Protein AF-A0A2H9QGL6-F1 (afdb_monomer)

Mean predicted aligned error: 12.38 Å

Radius of gyration: 26.6 Å; Cα contacts (8 Å, |Δi|>4): 402; chains: 1; bounding box: 65×34×78 Å

Solvent-accessible surface area (backbone atoms only — not comparable to full-atom values): 15021 Å² total; per-residue (Å²): 134,84,83,81,67,73,40,76,80,46,96,42,34,35,33,38,67,66,55,94,70,35,78,31,32,27,37,38,41,29,46,80,69,42,58,71,71,43,42,69,64,18,54,50,19,33,50,57,53,12,44,44,61,38,56,45,82,37,16,34,32,42,55,77,30,30,75,53,53,75,26,25,42,55,45,49,76,48,50,41,91,88,64,33,70,87,56,67,45,68,75,49,86,86,69,68,56,59,47,48,80,45,76,42,42,32,66,87,47,30,21,45,34,53,57,78,32,78,90,50,35,80,83,40,44,29,56,46,80,44,101,90,53,75,74,42,75,38,75,43,92,77,87,87,88,80,86,79,90,68,64,73,45,79,50,69,49,95,90,66,53,70,52,48,30,39,44,74,25,58,42,51,33,94,90,41,78,42,34,44,75,75,62,75,93,69,66,64,77,78,80,89,80,62,60,46,80,68,71,87,56,55,80,54,73,77,41,46,68,67,60,48,61,77,68,55,91,70,85,69,72,63,59,62,56,49,53,51,52,34,40,74,67,72,50,54,63,27,29,62,53,40,87,62,47,70,59,55,52,64,74,76,108

pLDDT: mean 89.5, std 9.22, range [35.28, 98.25]

Nearest PDB structures (foldseek):
  8dcb-assembly2_B  TM=8.749E-01  e=1.524E-09  Pyrococcus horikoshii OT3
  4dwr-assembly3_C  TM=8.667E-01  e=1.615E-09  Pyrococcus horikoshii
  4kl6-assembly2_C  TM=7.657E-01  e=7.418E-04  Nostoc punctiforme PCC 73102
  6frh-assembly1_A  TM=7.803E-01  e=2.230E-03  Synechocystis sp. PCC 6803 substr. Kazusa
  4o1r-assembly1_A  TM=7.607E-01  e=3.981E-03  Nostoc punctiforme PCC 73102

Sequence (253 aa):
MFKMKLKEIQKGIHEIPMQGKMLVPGRIYATKKLMQDIEKDAIQQIINVAELPGIQKYSIAQGDCHVGYGFSIGGVAAFDLEKGVVSPGGIGFDINCIKGNTKVLHEFGYHKKIKDFENDFNINRIKCFNPTEKIKDTKINAFMKFKTKNKVFRVKTESGLAIIATEEHPFFTEKGMIELKKINREKISVYPFEGMKYEEPSDKILISEENLRKNYPKKGHGFEQMTKKLKEIDLLPLKMNNSKLPYLIKLMA

Secondary structure (DSSP, 8-state):
------EEEETTEEEE---TT-SS-EEEE--TTHHHHS-HHHHHHHHHHTTSTTB-S-EEEEEEEE--SSSPEEEE--B-TTT----GGGT-S-SS-B-TTSEEEBTTSEEEEGGGGTTTGGG-EEEE--TTS--EEEE----------S-EEEEE-TTS-EEEEETT-EEEETTEEEEGGG-SS--B-------EEP-PPP--EEE-HHHHHHH----STHHHHHHHHHHHTT-SSEETT-TTHHHHHHHH-

Structure (mmCIF, N/CA/C/O backbone):
data_AF-A0A2H9QGL6-F1
#
_entry.id   AF-A0A2H9QGL6-F1
#
loop_
_atom_site.group_PDB
_atom_site.id
_atom_site.type_symbol
_atom_site.label_atom_id
_atom_site.label_alt_id
_atom_site.label_comp_id
_atom_site.label_asym_id
_atom_site.label_entity_id
_atom_site.label_seq_id
_atom_site.pdbx_PDB_ins_code
_atom_site.Cartn_x
_atom_site.Cartn_y
_atom_site.Cartn_z
_atom_site.occupancy
_atom_site.B_iso_or_equiv
_atom_site.auth_seq_id
_atom_site.auth_comp_id
_atom_site.auth_asym_id
_atom_site.auth_atom_id
_atom_site.pdbx_PDB_model_num
ATOM 1 N N . MET A 1 1 ? 8.751 -15.708 34.036 1.00 35.28 1 MET A N 1
ATOM 2 C CA . MET A 1 1 ? 7.313 -15.371 33.948 1.00 35.28 1 MET A CA 1
ATOM 3 C C . MET A 1 1 ? 7.077 -14.118 34.791 1.00 35.28 1 MET A C 1
ATOM 5 O O . MET A 1 1 ? 7.116 -14.201 36.012 1.00 35.28 1 MET A O 1
ATOM 9 N N . PHE A 1 2 ? 6.999 -12.940 34.163 1.00 41.34 2 PHE A N 1
ATOM 10 C CA . PHE A 1 2 ? 6.875 -11.658 34.870 1.00 41.34 2 PHE A CA 1
ATOM 11 C C . PHE A 1 2 ? 5.481 -11.538 35.509 1.00 41.34 2 PHE A C 1
ATOM 13 O O . PHE A 1 2 ? 4.468 -11.657 34.824 1.00 41.34 2 PHE A O 1
ATOM 20 N N . LYS A 1 3 ? 5.414 -11.310 36.827 1.00 48.31 3 LYS A N 1
ATOM 21 C CA . LYS A 1 3 ? 4.168 -10.938 37.516 1.00 48.31 3 LYS A CA 1
ATOM 22 C C . LYS A 1 3 ? 3.835 -9.489 37.147 1.00 48.31 3 LYS A C 1
ATOM 24 O O . LYS A 1 3 ? 4.393 -8.569 37.739 1.00 48.31 3 LYS A O 1
ATOM 29 N N . MET A 1 4 ? 2.946 -9.292 36.175 1.00 63.03 4 MET A N 1
ATOM 30 C CA . MET A 1 4 ? 2.411 -7.969 35.835 1.00 63.03 4 MET A CA 1
ATOM 31 C C . MET A 1 4 ? 1.746 -7.332 37.062 1.00 63.03 4 MET A C 1
ATOM 33 O O . MET A 1 4 ? 0.757 -7.848 37.580 1.00 63.03 4 MET A O 1
ATOM 37 N N . LYS A 1 5 ? 2.285 -6.200 37.526 1.00 69.31 5 LYS A N 1
ATOM 38 C CA . LYS A 1 5 ? 1.687 -5.377 38.586 1.00 69.31 5 LYS A CA 1
ATOM 39 C C . LYS A 1 5 ? 0.856 -4.256 37.960 1.00 69.31 5 LYS A C 1
ATOM 41 O O . LYS A 1 5 ? 1.330 -3.130 37.856 1.00 69.31 5 LYS A O 1
ATOM 46 N N . LEU A 1 6 ? -0.367 -4.567 37.540 1.00 83.69 6 LEU A N 1
ATOM 47 C CA . LEU A 1 6 ? -1.354 -3.558 37.141 1.00 83.69 6 LEU A CA 1
ATOM 48 C C . LEU A 1 6 ? -1.767 -2.724 38.363 1.00 83.69 6 LEU A C 1
ATOM 50 O O . LEU A 1 6 ? -2.072 -3.283 39.417 1.00 83.69 6 LEU A O 1
ATOM 54 N N . LYS A 1 7 ? -1.766 -1.395 38.231 1.00 89.25 7 LYS A N 1
ATOM 55 C CA . LYS A 1 7 ? -2.173 -0.461 39.291 1.00 89.25 7 LYS A CA 1
ATOM 56 C C . LYS A 1 7 ? -3.425 0.293 38.864 1.00 89.25 7 LYS A C 1
ATOM 58 O O . LYS A 1 7 ? -3.417 0.936 37.825 1.00 89.25 7 LYS A O 1
ATOM 63 N N . GLU A 1 8 ? -4.492 0.247 39.653 1.00 90.69 8 GLU A N 1
ATOM 64 C CA . GLU A 1 8 ? -5.633 1.151 39.458 1.00 90.69 8 GLU A CA 1
ATOM 65 C C . GLU A 1 8 ? -5.255 2.523 40.033 1.00 90.69 8 GLU A C 1
ATOM 67 O O . GLU A 1 8 ? -5.041 2.650 41.237 1.00 90.69 8 GLU A O 1
ATOM 72 N N . ILE A 1 9 ? -5.101 3.528 39.169 1.00 93.75 9 ILE A N 1
ATOM 73 C CA . ILE A 1 9 ? -4.694 4.890 39.568 1.00 93.75 9 ILE A CA 1
ATOM 74 C C . ILE A 1 9 ? -5.902 5.809 39.780 1.00 93.75 9 ILE A C 1
ATOM 76 O O . ILE A 1 9 ? -5.826 6.792 40.509 1.00 93.75 9 ILE A O 1
ATOM 80 N N . GLN A 1 10 ? -7.025 5.472 39.150 1.00 93.50 10 GLN A N 1
ATOM 81 C CA . GLN A 1 10 ? -8.328 6.097 39.328 1.00 93.50 10 GLN A CA 1
ATOM 82 C C . GLN A 1 10 ? -9.395 5.067 38.951 1.00 93.50 10 GLN A C 1
ATOM 84 O O . GLN A 1 10 ? -9.112 4.120 38.220 1.00 93.50 10 GLN A O 1
ATOM 89 N N . LYS A 1 11 ? -10.631 5.250 39.424 1.00 93.38 11 LYS A N 1
ATOM 90 C CA . LYS A 1 11 ? -11.756 4.377 39.073 1.00 93.38 11 LYS A CA 1
ATOM 91 C C . LYS A 1 11 ? -11.865 4.206 37.552 1.00 93.38 11 LYS A C 1
ATOM 93 O O . LYS A 1 11 ? -12.165 5.164 36.844 1.00 93.38 11 LYS A O 1
ATOM 98 N N . GLY A 1 12 ? -11.663 2.976 37.082 1.00 93.19 12 GLY A N 1
ATOM 99 C CA . GLY A 1 12 ? -11.732 2.617 35.661 1.00 93.19 12 GLY A CA 1
ATOM 100 C C . GLY A 1 12 ? -10.499 2.993 34.829 1.00 93.19 12 GLY A C 1
ATOM 101 O O . GLY A 1 12 ? -10.539 2.904 33.603 1.00 93.19 12 GLY A O 1
ATOM 102 N N . ILE A 1 13 ? -9.418 3.429 35.481 1.00 96.31 13 ILE A N 1
ATOM 103 C CA . ILE A 1 13 ? -8.146 3.774 34.852 1.00 96.31 13 ILE A CA 1
ATOM 104 C C . ILE A 1 13 ? -7.042 2.954 35.509 1.00 96.31 13 ILE A C 1
ATOM 106 O O . ILE A 1 13 ? -6.693 3.139 36.680 1.00 96.31 13 ILE A O 1
ATOM 110 N N . HIS A 1 14 ? -6.458 2.069 34.715 1.00 95.81 14 HIS A N 1
ATOM 111 C CA . HIS A 1 14 ? -5.401 1.173 35.138 1.00 95.81 14 HIS A CA 1
ATOM 112 C C . HIS A 1 14 ? -4.094 1.521 34.429 1.00 95.81 14 HIS A C 1
ATOM 114 O O . HIS A 1 14 ? -4.075 1.877 33.253 1.00 95.81 14 HIS A O 1
ATOM 120 N N . GLU A 1 15 ? -2.988 1.416 35.145 1.00 96.88 15 GLU A N 1
ATOM 121 C CA . GLU A 1 15 ? -1.650 1.666 34.638 1.00 96.88 15 GLU A CA 1
ATOM 122 C C . GLU A 1 15 ? -0.827 0.381 34.677 1.00 96.88 15 GLU A C 1
ATOM 124 O O . GLU A 1 15 ? -0.850 -0.369 35.659 1.00 96.88 15 GLU A O 1
ATOM 129 N N . ILE A 1 16 ? -0.093 0.146 33.593 1.00 96.00 16 ILE A N 1
ATOM 130 C CA . ILE A 1 16 ? 0.982 -0.834 33.514 1.00 96.00 16 ILE A CA 1
ATOM 131 C C . ILE A 1 16 ? 2.273 -0.049 33.755 1.00 96.00 16 ILE A C 1
ATOM 133 O O . ILE A 1 16 ? 2.691 0.709 32.871 1.00 96.00 16 ILE A O 1
ATOM 137 N N . PRO A 1 17 ? 2.899 -0.183 34.938 1.00 95.62 17 PRO A N 1
ATOM 138 C CA . PRO A 1 17 ? 4.160 0.480 35.220 1.00 95.62 17 PRO A CA 1
ATOM 139 C C . PRO A 1 17 ? 5.217 0.085 34.192 1.00 95.62 17 PRO A C 1
ATOM 141 O O . PRO A 1 17 ? 5.235 -1.056 33.725 1.00 95.62 17 PRO A O 1
ATOM 144 N N . MET A 1 18 ? 6.110 1.021 33.876 1.00 94.44 18 MET A N 1
ATOM 145 C CA . MET A 1 18 ? 7.227 0.751 32.977 1.00 94.44 18 MET A CA 1
ATOM 146 C C . MET A 1 18 ? 8.045 -0.440 33.477 1.00 94.44 18 MET A C 1
ATOM 148 O O . MET A 1 18 ? 8.418 -0.514 34.650 1.00 94.44 18 MET A O 1
ATOM 152 N N . GLN A 1 19 ? 8.323 -1.366 32.568 1.00 91.31 19 GLN A N 1
ATOM 153 C CA . GLN A 1 19 ? 9.124 -2.557 32.809 1.00 91.31 19 GLN A CA 1
ATOM 154 C C . GLN A 1 19 ? 9.854 -2.945 31.520 1.00 91.31 19 GLN A C 1
ATOM 156 O O . GLN A 1 19 ? 9.399 -2.630 30.423 1.00 91.31 19 GLN A O 1
ATOM 161 N N . GLY A 1 20 ? 10.982 -3.646 31.641 1.00 93.31 20 GLY A N 1
ATOM 162 C CA . GLY A 1 20 ? 11.739 -4.094 30.470 1.00 93.31 20 GLY A CA 1
ATOM 163 C C . GLY A 1 20 ? 12.218 -2.921 29.613 1.00 93.31 20 GLY A C 1
ATOM 164 O O . GLY A 1 20 ? 12.906 -2.040 30.122 1.00 93.31 20 GLY A O 1
ATOM 165 N N . LYS A 1 21 ? 11.870 -2.930 28.320 1.00 96.31 21 LYS A N 1
ATOM 166 C CA . LYS A 1 21 ? 12.295 -1.913 27.343 1.00 96.31 21 LYS A CA 1
ATOM 167 C C . LYS A 1 21 ? 11.233 -0.842 27.082 1.00 96.31 21 LYS A C 1
ATOM 169 O O . LYS A 1 21 ? 11.386 -0.054 26.152 1.00 96.31 21 LYS A O 1
ATOM 174 N N . MET A 1 22 ? 10.163 -0.807 27.878 1.00 97.94 22 MET A N 1
ATOM 175 C CA . MET A 1 22 ? 9.135 0.224 27.757 1.00 97.94 22 MET A CA 1
ATOM 176 C C . MET A 1 22 ? 9.766 1.615 27.887 1.00 97.94 22 MET A C 1
ATOM 178 O O . MET A 1 22 ? 10.507 1.881 28.832 1.00 97.94 22 MET A O 1
ATOM 182 N N . LEU A 1 23 ? 9.443 2.501 26.948 1.00 97.94 23 LEU A N 1
ATOM 183 C CA . LEU A 1 23 ? 9.852 3.906 26.926 1.00 97.94 23 LEU A CA 1
ATOM 184 C C . LEU A 1 23 ? 8.823 4.806 27.626 1.00 97.94 23 LEU A C 1
ATOM 186 O O . LEU A 1 23 ? 9.163 5.884 28.104 1.00 97.94 23 LEU A O 1
ATOM 190 N N . VAL A 1 24 ? 7.573 4.341 27.718 1.00 98.19 24 VAL A N 1
ATOM 191 C CA . VAL A 1 24 ? 6.451 4.986 28.418 1.00 98.19 24 VAL A CA 1
ATOM 192 C C . VAL A 1 24 ? 5.617 3.940 29.170 1.00 98.19 24 VAL A C 1
ATOM 194 O O . VAL A 1 24 ? 5.676 2.763 28.822 1.00 98.19 24 VAL A O 1
ATOM 197 N N . PRO A 1 25 ? 4.828 4.300 30.197 1.00 98.00 25 PRO A N 1
ATOM 198 C CA . PRO A 1 25 ? 3.897 3.364 30.832 1.00 98.00 25 PRO A CA 1
ATOM 199 C C . PRO A 1 25 ? 2.726 2.972 29.910 1.00 98.00 25 PRO A C 1
ATOM 201 O O . PRO A 1 25 ? 2.392 3.665 28.949 1.00 98.00 25 PRO A O 1
ATOM 204 N N . GLY A 1 26 ? 2.067 1.854 30.221 1.00 97.62 26 GLY A N 1
ATOM 205 C CA . GLY A 1 26 ? 0.811 1.458 29.575 1.00 97.62 26 GLY A CA 1
ATOM 206 C C . GLY A 1 26 ? -0.404 2.004 30.328 1.00 97.62 26 GLY A C 1
ATOM 207 O O . GLY A 1 26 ? -0.376 2.104 31.554 1.00 97.62 26 GLY A O 1
ATOM 208 N N . ARG A 1 27 ? -1.490 2.335 29.627 1.00 97.75 27 ARG A N 1
ATOM 209 C CA . ARG A 1 27 ? -2.717 2.900 30.207 1.00 97.75 27 ARG A CA 1
ATOM 210 C C . ARG A 1 27 ? -3.946 2.166 29.679 1.00 97.75 27 ARG A C 1
ATOM 212 O O . ARG A 1 27 ? -4.160 2.134 28.478 1.00 97.75 27 ARG A O 1
ATOM 219 N N . ILE A 1 28 ? -4.774 1.614 30.559 1.00 97.12 28 ILE A N 1
ATOM 220 C CA . ILE A 1 28 ? -5.997 0.893 30.188 1.00 97.12 28 ILE A CA 1
ATOM 221 C C . ILE A 1 28 ? -7.209 1.606 30.785 1.00 97.12 28 ILE A C 1
ATOM 223 O O . ILE A 1 28 ? -7.273 1.822 31.997 1.00 97.12 28 ILE A O 1
ATOM 227 N N . TYR A 1 29 ? -8.170 1.953 29.933 1.00 96.75 29 TYR A N 1
ATOM 228 C CA . TYR A 1 29 ? -9.454 2.532 30.322 1.00 96.75 29 TYR A CA 1
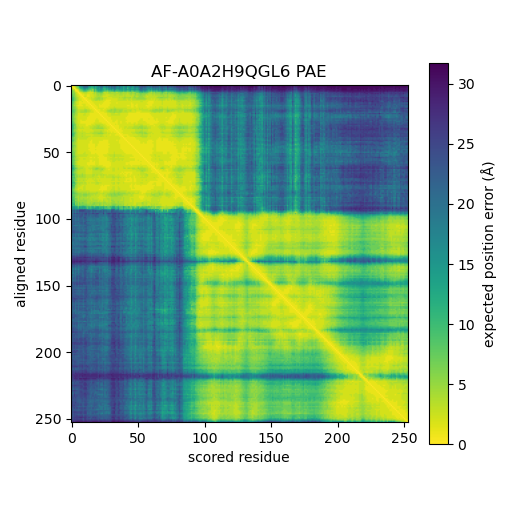ATOM 229 C C . TYR A 1 29 ? -10.524 1.449 30.294 1.00 96.75 29 TYR A C 1
ATOM 231 O O . TYR A 1 29 ? -11.081 1.142 29.247 1.00 96.75 29 TYR A O 1
ATOM 239 N N . ALA A 1 30 ? -10.811 0.851 31.443 1.00 94.81 30 ALA A N 1
ATOM 240 C CA . ALA A 1 30 ? -11.748 -0.258 31.534 1.00 94.81 30 ALA A CA 1
ATOM 241 C C . ALA A 1 30 ? -12.351 -0.326 32.934 1.00 94.81 30 ALA A C 1
ATOM 243 O O . ALA A 1 30 ? -11.681 -0.079 33.932 1.00 94.81 30 ALA A O 1
ATOM 244 N N . THR A 1 31 ? -13.631 -0.685 33.028 1.00 93.38 31 THR A N 1
ATOM 245 C CA . THR A 1 31 ? -14.235 -0.996 34.330 1.00 93.38 31 THR A CA 1
ATOM 246 C C . THR A 1 31 ? -13.635 -2.285 34.892 1.00 93.38 31 THR A C 1
ATOM 248 O O . THR A 1 31 ? -13.116 -3.110 34.144 1.00 93.38 31 THR A O 1
ATOM 251 N N . LYS A 1 32 ? -13.787 -2.529 36.201 1.00 89.12 32 LYS A N 1
ATOM 252 C CA . LYS A 1 32 ? -13.349 -3.793 36.822 1.00 89.12 32 LYS A CA 1
ATOM 253 C C . LYS A 1 32 ? -13.912 -5.038 36.130 1.00 89.12 32 LYS A C 1
ATOM 255 O O . LYS A 1 32 ? -13.234 -6.055 36.114 1.00 89.12 32 LYS A O 1
ATOM 260 N N . LYS A 1 33 ? -15.126 -4.948 35.572 1.00 90.62 33 LYS A N 1
ATOM 261 C CA . LYS A 1 33 ? -15.746 -6.027 34.795 1.00 90.62 33 LYS A CA 1
ATOM 262 C C . LYS A 1 33 ? -15.008 -6.232 33.470 1.00 90.62 33 LYS A C 1
ATOM 264 O O . LYS A 1 33 ? -14.520 -7.321 33.229 1.00 90.62 33 LYS A O 1
ATOM 269 N N . LEU A 1 34 ? -14.846 -5.171 32.678 1.00 92.00 34 LEU A N 1
ATOM 270 C CA . LEU A 1 34 ? -14.148 -5.240 31.386 1.00 92.00 34 LEU A CA 1
ATOM 271 C C . LEU A 1 34 ? -12.691 -5.691 31.537 1.00 92.00 34 LEU A C 1
ATOM 273 O O . LEU A 1 34 ? -12.209 -6.477 30.738 1.00 92.00 34 LEU A O 1
ATOM 277 N N . MET A 1 35 ? -12.006 -5.270 32.603 1.00 91.38 35 MET A N 1
ATOM 278 C CA . MET A 1 35 ? -10.641 -5.719 32.898 1.00 91.38 35 MET A CA 1
ATOM 279 C C . MET A 1 35 ? -10.502 -7.241 33.043 1.00 91.38 35 MET A C 1
ATOM 281 O O . MET A 1 35 ? -9.402 -7.750 32.850 1.00 91.38 35 MET A O 1
ATOM 285 N N . GLN A 1 36 ? -11.568 -7.959 33.413 1.00 89.50 36 GLN A N 1
ATOM 286 C CA . GLN A 1 36 ? -11.553 -9.425 33.509 1.00 89.50 36 GLN A CA 1
ATOM 287 C C . GLN A 1 36 ? -11.629 -10.094 32.133 1.00 89.50 36 GLN A C 1
ATOM 289 O O . GLN A 1 36 ? -11.146 -11.214 31.987 1.00 89.50 36 GLN A O 1
ATOM 294 N N . ASP A 1 37 ? -12.193 -9.394 31.148 1.00 90.81 37 ASP A N 1
ATOM 295 C CA . ASP A 1 37 ? -12.411 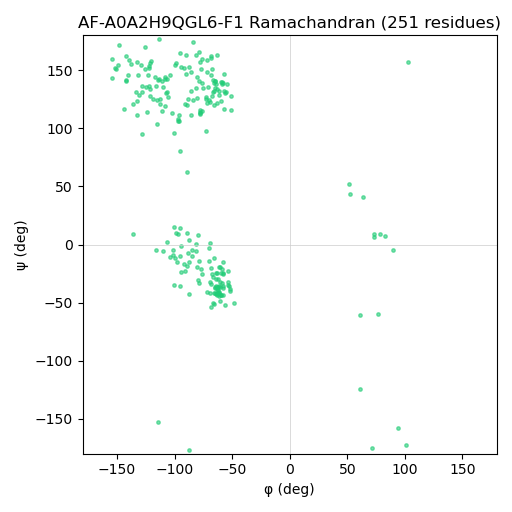-9.892 29.791 1.00 90.81 37 ASP A CA 1
ATOM 296 C C . ASP A 1 37 ? -11.232 -9.568 28.855 1.00 90.81 37 ASP A C 1
ATOM 298 O O . ASP A 1 37 ? -11.098 -10.181 27.797 1.00 90.81 37 ASP A O 1
ATOM 302 N N . ILE A 1 38 ? -10.351 -8.632 29.236 1.00 91.62 38 ILE A N 1
ATOM 303 C CA . ILE A 1 38 ? -9.175 -8.278 28.432 1.00 91.62 38 ILE A CA 1
ATOM 304 C C . ILE A 1 38 ? -8.169 -9.436 28.426 1.00 91.62 38 ILE A C 1
ATOM 306 O O . ILE A 1 38 ? -7.643 -9.864 29.458 1.00 91.62 38 ILE A O 1
ATOM 310 N N . GLU A 1 39 ? -7.843 -9.896 27.223 1.00 91.94 39 GLU A N 1
ATOM 311 C CA . GLU A 1 39 ? -6.891 -10.974 26.983 1.00 91.94 39 GLU A CA 1
ATOM 312 C C . GLU A 1 39 ? -5.468 -10.593 27.420 1.00 91.94 39 GLU A C 1
ATOM 314 O O . GLU A 1 39 ? -4.984 -9.484 27.178 1.00 91.94 39 GLU A O 1
ATOM 319 N N . LYS A 1 40 ? -4.735 -11.547 28.008 1.00 92.31 40 LYS A N 1
ATOM 320 C CA . LYS A 1 40 ? -3.337 -11.327 28.427 1.00 92.31 40 LYS A CA 1
ATOM 321 C C . LYS A 1 40 ? -2.440 -10.917 27.260 1.00 92.31 40 LYS A C 1
ATOM 323 O O . LYS A 1 40 ? -1.574 -10.062 27.434 1.00 92.31 40 LYS A O 1
ATOM 328 N N . ASP A 1 41 ? -2.676 -11.495 26.087 1.00 94.69 41 ASP A N 1
ATOM 329 C CA . ASP A 1 41 ? -1.914 -11.198 24.876 1.00 94.69 41 ASP A CA 1
ATOM 330 C C . ASP A 1 41 ? -2.188 -9.777 24.368 1.00 94.69 41 ASP A C 1
ATOM 332 O O . ASP A 1 41 ? -1.262 -9.104 23.919 1.00 94.69 41 ASP A O 1
ATOM 336 N N . ALA A 1 42 ? -3.411 -9.261 24.535 1.00 94.75 42 ALA A N 1
ATOM 337 C CA . ALA A 1 42 ? -3.722 -7.864 24.243 1.00 94.75 42 ALA A CA 1
ATOM 338 C C . ALA A 1 42 ? -2.953 -6.926 25.187 1.00 94.75 42 ALA A C 1
ATOM 340 O O . ALA A 1 42 ? -2.356 -5.946 24.745 1.00 94.75 42 ALA A O 1
ATOM 341 N N . ILE A 1 43 ? -2.860 -7.263 26.480 1.00 94.88 43 ILE A N 1
ATOM 342 C CA . ILE A 1 43 ? -2.051 -6.480 27.427 1.00 94.88 43 ILE A CA 1
ATOM 343 C C . ILE A 1 43 ? -0.557 -6.543 27.073 1.00 94.88 43 ILE A C 1
ATOM 345 O O . ILE A 1 43 ? 0.147 -5.534 27.166 1.00 94.88 43 ILE A O 1
ATOM 349 N N . GLN A 1 44 ? -0.067 -7.698 26.620 1.00 95.88 44 GLN A N 1
ATOM 350 C CA . GLN A 1 44 ? 1.304 -7.825 26.130 1.00 95.88 44 GLN A CA 1
ATOM 351 C C . GLN A 1 44 ? 1.544 -6.959 24.886 1.00 95.88 44 GLN A C 1
ATOM 353 O O . GLN A 1 44 ? 2.607 -6.355 24.767 1.00 95.88 44 GLN A O 1
ATOM 358 N N . GLN A 1 45 ? 0.562 -6.825 23.991 1.00 97.12 45 GLN A N 1
ATOM 359 C CA . GLN A 1 45 ? 0.650 -5.904 22.855 1.00 97.12 45 GLN A CA 1
ATOM 360 C C . GLN A 1 45 ? 0.762 -4.444 23.310 1.00 97.12 45 GLN A C 1
ATOM 362 O O . GLN A 1 45 ? 1.590 -3.715 22.772 1.00 97.12 45 GLN A O 1
ATOM 367 N N . ILE A 1 46 ? 0.040 -4.025 24.357 1.00 97.00 46 ILE A N 1
ATOM 368 C CA . ILE A 1 46 ? 0.206 -2.682 24.945 1.00 97.00 46 ILE A CA 1
ATOM 369 C C . ILE A 1 46 ? 1.632 -2.461 25.453 1.00 97.00 46 ILE A C 1
ATOM 371 O O . ILE A 1 46 ? 2.210 -1.403 25.191 1.00 97.00 46 ILE A O 1
ATOM 375 N N . ILE A 1 47 ? 2.203 -3.458 26.140 1.00 96.94 47 ILE A N 1
ATOM 376 C CA . ILE A 1 47 ? 3.596 -3.434 26.610 1.00 96.94 47 ILE A CA 1
ATOM 377 C C . ILE A 1 47 ? 4.554 -3.304 25.424 1.00 96.94 47 ILE A C 1
ATOM 379 O O . ILE A 1 47 ? 5.405 -2.425 25.440 1.00 96.94 47 ILE A O 1
ATOM 383 N N . ASN A 1 48 ? 4.382 -4.115 24.378 1.00 97.44 48 ASN A N 1
ATOM 384 C CA . ASN A 1 48 ? 5.246 -4.092 23.196 1.00 97.44 48 ASN A CA 1
ATOM 385 C C . ASN A 1 48 ? 5.190 -2.734 22.475 1.00 97.44 48 ASN A C 1
ATOM 387 O O . ASN A 1 48 ? 6.221 -2.197 22.079 1.00 97.44 48 ASN A O 1
ATOM 391 N N . VAL A 1 49 ? 3.995 -2.152 22.328 1.00 98.00 49 VAL A N 1
ATOM 392 C CA . VAL A 1 49 ? 3.813 -0.821 21.725 1.00 98.00 49 VAL A CA 1
ATOM 393 C C . VAL A 1 49 ? 4.512 0.256 22.551 1.00 98.00 49 VAL A C 1
ATOM 395 O O . VAL A 1 49 ? 5.105 1.171 21.986 1.00 98.00 49 VAL A O 1
ATOM 398 N N . ALA A 1 50 ? 4.511 0.125 23.878 1.00 98.19 50 ALA A N 1
ATOM 399 C CA . ALA A 1 50 ? 5.215 1.038 24.768 1.00 98.19 50 ALA A CA 1
ATOM 400 C C . ALA A 1 50 ? 6.748 1.001 24.628 1.00 98.19 50 ALA A C 1
ATOM 402 O O . ALA A 1 50 ? 7.412 1.892 25.153 1.00 98.19 50 ALA A O 1
ATOM 403 N N . GLU A 1 51 ? 7.322 0.020 23.924 1.00 98.19 51 GLU A N 1
ATOM 404 C CA . GLU A 1 51 ? 8.760 -0.056 23.618 1.00 98.19 51 GLU A CA 1
ATOM 405 C C . GLU A 1 51 ? 9.140 0.672 22.312 1.00 98.19 51 GLU A C 1
ATOM 407 O O . GLU A 1 51 ? 10.323 0.788 21.989 1.00 98.19 51 GLU A O 1
ATOM 412 N N . LEU A 1 52 ? 8.162 1.148 21.531 1.00 98.00 52 LEU A N 1
ATOM 413 C CA . LEU A 1 52 ? 8.414 1.687 20.194 1.00 98.00 52 LEU A CA 1
ATOM 414 C C . LEU A 1 52 ? 9.046 3.096 20.230 1.00 98.00 52 LEU A C 1
ATOM 416 O O . LEU A 1 52 ? 8.550 3.967 20.949 1.00 98.00 52 LEU A O 1
ATOM 420 N N . PRO A 1 53 ? 10.099 3.365 19.425 1.00 97.94 53 PRO A N 1
ATOM 421 C CA . PRO A 1 53 ? 10.805 4.646 19.431 1.00 97.94 53 PRO A CA 1
ATOM 422 C C . PRO A 1 53 ? 9.888 5.848 19.206 1.00 97.94 53 PRO A C 1
ATOM 424 O O . PRO A 1 53 ? 9.003 5.822 18.352 1.00 97.94 53 PRO A O 1
ATOM 427 N N . GLY A 1 54 ? 10.121 6.911 19.978 1.00 97.62 54 GLY A N 1
ATOM 428 C CA . GLY A 1 54 ? 9.391 8.173 19.870 1.00 97.62 54 GLY A CA 1
ATOM 429 C C . GLY A 1 54 ? 7.950 8.142 20.389 1.00 97.62 54 GLY A C 1
ATOM 430 O O . GLY A 1 54 ? 7.256 9.144 20.219 1.00 97.62 54 GLY A O 1
ATOM 431 N N . ILE A 1 55 ? 7.484 7.055 21.021 1.00 98.25 55 ILE A N 1
ATOM 432 C CA . ILE A 1 55 ? 6.146 7.009 21.630 1.00 98.25 55 ILE A CA 1
ATOM 433 C C . ILE A 1 55 ? 5.983 8.078 22.721 1.00 98.25 55 ILE A C 1
ATOM 435 O O . ILE A 1 55 ? 6.892 8.343 23.506 1.00 98.25 55 ILE A O 1
ATOM 439 N N . GLN A 1 56 ? 4.806 8.699 22.767 1.00 98.12 56 GLN A N 1
ATOM 440 C CA . GLN A 1 56 ? 4.495 9.825 23.637 1.00 98.12 56 GLN A CA 1
ATOM 441 C C . GLN A 1 56 ? 3.562 9.419 24.775 1.00 98.12 56 GLN A C 1
ATOM 443 O O . GLN A 1 56 ? 2.483 8.882 24.540 1.00 98.12 56 GLN A O 1
ATOM 448 N N . LYS A 1 57 ? 3.938 9.794 26.004 1.00 97.94 57 LYS A N 1
ATOM 449 C CA . LYS A 1 57 ? 3.165 9.684 27.257 1.00 97.94 57 LYS A CA 1
ATOM 450 C C . LYS A 1 57 ? 2.771 8.264 27.686 1.00 97.94 57 LYS A C 1
ATOM 452 O O . LYS A 1 57 ? 3.161 7.870 28.780 1.00 97.94 57 LYS A O 1
ATOM 457 N N . TYR A 1 58 ? 1.996 7.536 26.879 1.00 98.12 58 TYR A N 1
ATOM 458 C CA . TYR A 1 58 ? 1.444 6.216 27.195 1.00 98.12 58 TYR A CA 1
ATOM 459 C C . TYR A 1 58 ? 1.208 5.374 25.931 1.00 98.12 58 TYR A C 1
ATOM 461 O O . TYR A 1 58 ? 0.854 5.917 24.886 1.00 98.12 58 TYR A O 1
ATOM 469 N N . SER A 1 59 ? 1.280 4.047 26.062 1.00 98.06 59 SER A N 1
ATOM 470 C CA . SER A 1 59 ? 0.571 3.125 25.159 1.00 98.06 59 SER A CA 1
ATOM 471 C C . SER A 1 59 ? -0.806 2.830 25.750 1.00 98.06 59 SER A C 1
ATOM 473 O O . SER A 1 59 ? -0.896 2.389 26.897 1.00 98.06 59 SER A O 1
ATOM 475 N N . ILE A 1 60 ? -1.881 3.135 25.025 1.00 98.12 60 ILE A N 1
ATOM 476 C CA . ILE A 1 60 ? -3.244 3.162 25.567 1.00 98.12 60 ILE A CA 1
ATOM 477 C C . ILE A 1 60 ? -4.061 1.976 25.049 1.00 98.12 60 ILE A C 1
ATOM 479 O O . ILE A 1 60 ? -3.974 1.637 23.876 1.00 98.12 60 ILE A O 1
ATOM 483 N N . ALA A 1 61 ? -4.914 1.412 25.902 1.00 96.38 61 ALA A N 1
ATOM 484 C CA . ALA A 1 61 ? -5.978 0.477 25.556 1.00 96.38 61 ALA A CA 1
ATOM 485 C C . ALA A 1 61 ? -7.343 1.011 26.010 1.00 96.38 61 ALA A C 1
ATOM 487 O O . ALA A 1 61 ? -7.483 1.494 27.139 1.00 96.38 61 ALA A O 1
ATOM 488 N N . GLN A 1 62 ? -8.347 0.894 25.147 1.00 94.62 62 GLN A N 1
ATOM 489 C CA . GLN A 1 62 ? -9.750 1.143 25.480 1.00 94.62 62 GLN A CA 1
ATOM 490 C C . GLN A 1 62 ? -10.412 -0.093 26.118 1.00 94.62 62 GLN A C 1
ATOM 492 O O . GLN A 1 62 ? -9.804 -1.159 26.235 1.00 94.62 62 GLN A O 1
ATOM 497 N N . GLY A 1 63 ? -11.657 0.059 26.576 1.00 91.00 63 GLY A N 1
ATOM 498 C CA . GLY A 1 63 ? -12.374 -0.979 27.327 1.00 91.00 63 GLY A CA 1
ATOM 499 C C . GLY A 1 63 ? -12.785 -2.200 26.501 1.00 91.00 63 GLY A C 1
ATOM 500 O O . GLY A 1 63 ? -13.139 -3.223 27.074 1.00 91.00 63 GLY A O 1
ATOM 501 N N . ASP A 1 64 ? -12.729 -2.090 25.178 1.00 90.12 64 ASP A N 1
ATOM 502 C CA . ASP A 1 64 ? -12.984 -3.130 24.179 1.00 90.12 64 ASP A CA 1
ATOM 503 C C . ASP A 1 64 ? -11.687 -3.744 23.618 1.00 90.12 64 ASP A C 1
ATOM 505 O O . ASP A 1 64 ? -11.702 -4.417 22.584 1.00 90.12 64 ASP A O 1
ATOM 509 N N . CYS A 1 65 ? -10.555 -3.508 24.290 1.00 92.69 65 CYS A N 1
ATOM 510 C CA . CYS A 1 65 ? -9.252 -3.987 23.857 1.00 92.69 65 CYS A CA 1
ATOM 511 C C . CYS A 1 65 ? -9.180 -5.517 23.795 1.00 92.69 65 CYS A C 1
ATOM 513 O O . CYS A 1 65 ? -9.474 -6.208 24.771 1.00 92.69 65 CYS A O 1
ATOM 515 N N . HIS A 1 66 ? -8.731 -6.030 22.652 1.00 94.12 66 HIS A N 1
ATOM 516 C CA . HIS A 1 66 ? -8.527 -7.454 22.393 1.00 94.12 66 HIS A CA 1
ATOM 517 C C . HIS A 1 66 ? -7.357 -7.662 21.426 1.00 94.12 66 HIS A C 1
ATOM 519 O O . HIS A 1 66 ? -6.788 -6.701 20.891 1.00 94.12 66 HIS A O 1
ATOM 525 N N . VAL A 1 67 ? -6.957 -8.920 21.233 1.00 94.44 67 VAL A N 1
ATOM 526 C CA . VAL A 1 67 ? -5.755 -9.257 20.459 1.00 94.44 67 VAL A CA 1
ATOM 527 C C . VAL A 1 67 ? -5.865 -8.750 19.019 1.00 94.44 67 VAL A C 1
ATOM 529 O O . VAL A 1 67 ? -6.784 -9.098 18.281 1.00 94.44 67 VAL A O 1
ATOM 532 N N . GLY A 1 68 ? -4.889 -7.935 18.614 1.00 90.81 68 GLY A N 1
ATOM 533 C CA . GLY A 1 68 ? -4.719 -7.458 17.242 1.00 90.81 68 GLY A CA 1
ATOM 534 C C . GLY A 1 68 ? -3.433 -7.980 16.599 1.00 90.81 68 GLY A C 1
ATOM 535 O O . GLY A 1 68 ? -2.917 -9.038 16.966 1.00 90.81 68 GLY A O 1
ATOM 536 N N . TYR A 1 69 ? -2.890 -7.235 15.634 1.00 87.62 69 TYR A N 1
ATOM 537 C CA . TYR A 1 69 ? -1.646 -7.584 14.941 1.00 87.62 69 TYR A CA 1
ATOM 538 C C . TYR A 1 69 ? -0.555 -6.557 15.218 1.00 87.62 69 TYR A C 1
ATOM 540 O O . TYR A 1 69 ? -0.540 -5.453 14.672 1.00 87.62 69 TYR A O 1
ATOM 548 N N . GLY A 1 70 ? 0.376 -6.932 16.092 1.00 91.94 70 GLY A N 1
ATOM 549 C CA . GLY A 1 70 ? 1.390 -6.031 16.635 1.00 91.94 70 GLY A CA 1
ATOM 550 C C . GLY A 1 70 ? 0.812 -5.115 17.713 1.00 91.94 70 GLY A C 1
ATOM 551 O O . GLY A 1 70 ? 1.241 -5.189 18.860 1.00 91.94 70 GLY A O 1
ATOM 552 N N . PHE A 1 71 ? -0.184 -4.304 17.355 1.00 95.94 71 PHE A N 1
ATOM 553 C CA . PHE A 1 71 ? -0.986 -3.513 18.288 1.00 95.94 71 PHE A CA 1
ATOM 554 C C . PHE A 1 71 ? -2.260 -4.274 18.645 1.00 95.94 71 PHE A C 1
ATOM 556 O O . PHE A 1 71 ? -2.759 -5.063 17.840 1.00 95.94 71 PHE A O 1
ATOM 563 N N . SER A 1 72 ? -2.805 -4.011 19.829 1.00 94.69 72 SER A N 1
ATOM 564 C CA . SER A 1 72 ? -4.141 -4.478 20.179 1.00 94.69 72 SER A CA 1
ATOM 565 C C . SER A 1 72 ? -5.202 -3.694 19.413 1.00 94.69 72 SER A C 1
ATOM 567 O O . SER A 1 72 ? -5.044 -2.500 19.137 1.00 94.69 72 SER A O 1
ATOM 569 N N . ILE A 1 73 ? -6.321 -4.346 19.108 1.00 90.81 73 ILE A N 1
ATOM 570 C CA . ILE A 1 73 ? -7.514 -3.624 18.661 1.00 90.81 73 ILE A CA 1
ATOM 571 C C . ILE A 1 73 ? -8.020 -2.793 19.849 1.00 90.81 73 ILE A C 1
ATOM 573 O O . ILE A 1 73 ? -7.878 -3.212 20.994 1.00 90.81 73 ILE A O 1
ATOM 577 N N . GLY A 1 74 ? -8.508 -1.573 19.600 1.00 91.00 74 GLY A N 1
ATOM 578 C CA . GLY A 1 74 ? -8.802 -0.598 20.663 1.00 91.00 74 GLY A CA 1
ATOM 579 C C . GLY A 1 74 ? -7.548 0.032 21.295 1.00 91.00 74 GLY A C 1
ATOM 580 O O . GLY A 1 74 ? -7.646 0.726 22.311 1.00 91.00 74 GLY A O 1
ATOM 581 N N . GLY A 1 75 ? -6.362 -0.212 20.721 1.00 94.62 75 GLY A N 1
ATOM 582 C CA . GLY A 1 75 ? -5.105 0.415 21.116 1.00 94.62 75 GLY A CA 1
ATOM 583 C C . GLY A 1 75 ? -4.937 1.826 20.539 1.00 94.62 75 GLY A C 1
ATOM 584 O O . GLY A 1 75 ? -5.337 2.096 19.409 1.00 94.62 75 GLY A O 1
ATOM 585 N N . VAL A 1 76 ? -4.319 2.732 21.298 1.00 96.75 76 VAL A N 1
ATOM 586 C CA . VAL A 1 76 ? -3.971 4.090 20.851 1.00 96.75 76 VAL A CA 1
ATOM 587 C C . VAL A 1 76 ? -2.532 4.402 21.253 1.00 96.75 76 VAL A C 1
ATOM 589 O O . VAL A 1 76 ? -2.148 4.233 22.409 1.00 96.75 76 VAL A O 1
ATOM 592 N N . ALA A 1 77 ? -1.737 4.903 20.312 1.00 97.38 77 ALA A N 1
ATOM 593 C CA . ALA A 1 77 ? -0.401 5.420 20.578 1.00 97.38 77 ALA A CA 1
ATOM 594 C C . ALA A 1 77 ? -0.139 6.652 19.712 1.00 97.38 77 ALA A C 1
ATOM 596 O O . ALA A 1 77 ? -0.522 6.694 18.544 1.00 97.38 77 ALA A O 1
ATOM 597 N N . ALA A 1 78 ? 0.527 7.646 20.291 1.00 97.38 78 ALA A N 1
ATOM 598 C CA . ALA A 1 78 ? 1.021 8.810 19.571 1.00 97.38 78 ALA A CA 1
ATOM 599 C C . ALA A 1 78 ? 2.547 8.753 19.526 1.00 97.38 78 ALA A C 1
ATOM 601 O O . ALA A 1 78 ? 3.179 8.388 20.517 1.00 97.38 78 ALA A O 1
ATOM 602 N N . PHE A 1 79 ? 3.128 9.133 18.393 1.00 97.81 79 PHE A N 1
ATOM 603 C CA . PHE A 1 79 ? 4.569 9.124 18.168 1.00 97.81 79 PHE A CA 1
ATOM 604 C C . PHE A 1 79 ? 5.050 10.518 17.771 1.00 97.81 79 PHE A C 1
ATOM 606 O O . PHE A 1 79 ? 4.328 11.262 17.109 1.00 97.81 79 PHE A O 1
ATOM 613 N N . ASP A 1 80 ? 6.262 10.865 18.197 1.00 97.00 80 ASP A N 1
ATOM 614 C CA . ASP A 1 80 ? 6.965 12.069 17.760 1.00 97.00 80 ASP A CA 1
ATOM 615 C C . ASP A 1 80 ? 7.144 12.069 16.232 1.00 97.00 80 ASP A C 1
ATOM 617 O O . ASP A 1 80 ? 7.440 11.030 15.644 1.00 97.00 80 ASP A O 1
ATOM 621 N N . LEU A 1 81 ? 6.966 13.221 15.580 1.00 91.38 81 LEU A N 1
ATOM 622 C CA . LEU A 1 81 ? 6.978 13.300 14.116 1.00 91.38 81 LEU A CA 1
ATOM 623 C C . LEU A 1 81 ? 8.372 13.058 13.513 1.00 91.38 81 LEU A C 1
ATOM 625 O O . LEU A 1 81 ? 8.471 12.524 12.412 1.00 91.38 81 LEU A O 1
ATOM 629 N N . GLU A 1 82 ? 9.437 13.447 14.216 1.00 92.62 82 GLU A N 1
ATOM 630 C CA . GLU A 1 82 ? 10.811 13.373 13.709 1.00 92.62 82 GLU A CA 1
ATOM 631 C C . GLU A 1 82 ? 11.523 12.093 14.154 1.00 92.62 82 GLU A C 1
ATOM 633 O O . GLU A 1 82 ? 12.326 11.529 13.412 1.00 92.62 82 GLU A O 1
ATOM 638 N N . LYS A 1 83 ? 11.242 11.633 15.378 1.00 92.75 83 LYS A N 1
ATOM 639 C CA . LYS A 1 83 ? 11.946 10.515 16.030 1.00 92.75 83 LYS A CA 1
ATOM 640 C C . LYS A 1 83 ? 11.093 9.254 16.165 1.00 92.75 83 LYS A C 1
ATOM 642 O O . LYS A 1 83 ? 11.580 8.243 16.674 1.00 92.75 83 LYS A O 1
ATOM 647 N N . GLY A 1 84 ? 9.818 9.336 15.795 1.00 94.50 84 GLY A N 1
ATOM 648 C CA . GLY A 1 84 ? 8.844 8.267 15.949 1.00 94.50 84 GLY A CA 1
ATOM 649 C C . GLY A 1 84 ? 8.791 7.282 14.790 1.00 94.50 84 GLY A C 1
ATOM 650 O O . GLY A 1 84 ? 9.551 7.349 13.825 1.00 94.50 84 GLY A O 1
ATOM 651 N N . VAL A 1 85 ? 7.854 6.341 14.902 1.00 92.81 85 VAL A N 1
ATOM 652 C CA . VAL A 1 85 ? 7.611 5.302 13.899 1.00 92.81 85 VAL A CA 1
ATOM 653 C C . VAL A 1 85 ? 6.175 5.351 13.394 1.00 92.81 85 VAL A C 1
ATOM 655 O O . VAL A 1 85 ? 5.254 5.737 14.112 1.00 92.81 85 VAL A O 1
ATOM 658 N N . VAL A 1 86 ? 5.974 4.876 12.166 1.00 88.88 86 VAL A N 1
ATOM 659 C CA . VAL A 1 86 ? 4.655 4.500 11.651 1.00 88.88 86 VAL A CA 1
ATOM 660 C C . VAL A 1 86 ? 4.616 2.981 11.564 1.00 88.88 86 VAL A C 1
ATOM 662 O O . VAL A 1 86 ? 5.410 2.378 10.844 1.00 88.88 86 VAL A O 1
ATOM 665 N N . SER A 1 87 ? 3.696 2.357 12.299 1.00 85.12 87 SER A N 1
ATOM 666 C CA . SER A 1 87 ? 3.479 0.909 12.256 1.00 85.12 87 SER A CA 1
ATOM 667 C C . SER A 1 87 ? 2.131 0.609 11.603 1.00 85.12 87 SER A C 1
ATOM 669 O O . SER A 1 87 ? 1.105 0.941 12.196 1.00 85.12 87 SER A O 1
ATOM 671 N N . PRO A 1 88 ? 2.086 -0.046 10.425 1.00 79.00 88 PRO A N 1
ATOM 672 C CA . PRO A 1 88 ? 0.824 -0.442 9.793 1.00 79.00 88 PRO A CA 1
ATOM 673 C C . PRO A 1 88 ? -0.087 -1.264 10.718 1.00 79.00 88 PRO A C 1
ATOM 675 O O . PRO A 1 88 ? -1.302 -1.084 10.712 1.00 79.00 88 PRO A O 1
ATOM 678 N N . GLY A 1 89 ? 0.500 -2.107 11.578 1.00 81.62 89 GLY A N 1
ATOM 679 C CA . GLY A 1 89 ? -0.244 -2.879 12.579 1.00 81.62 89 GLY A CA 1
ATOM 680 C C . GLY A 1 89 ? -0.962 -2.016 13.624 1.00 81.62 89 GLY A C 1
ATOM 681 O O . GLY A 1 89 ? -1.970 -2.451 14.163 1.00 81.62 89 GLY A O 1
ATOM 682 N N . GLY A 1 90 ? -0.489 -0.787 13.868 1.00 82.00 90 GLY A N 1
ATOM 683 C CA . GLY A 1 90 ? -1.119 0.187 14.768 1.00 82.00 90 GLY A CA 1
ATOM 684 C C . GLY A 1 90 ? -2.226 1.031 14.141 1.00 82.00 90 GLY A C 1
ATOM 685 O O . GLY A 1 90 ? -2.868 1.797 14.850 1.00 82.00 90 GLY A O 1
ATOM 686 N N . ILE A 1 91 ? -2.457 0.892 12.834 1.00 80.56 91 ILE A N 1
ATOM 687 C CA . ILE A 1 91 ? -3.581 1.526 12.131 1.00 80.56 91 ILE A CA 1
ATOM 688 C C . ILE A 1 91 ? -4.703 0.501 11.914 1.00 80.56 91 ILE A C 1
ATOM 690 O O . ILE A 1 91 ? -5.881 0.831 12.009 1.00 80.56 91 ILE A O 1
ATOM 694 N N . GLY A 1 92 ? -4.330 -0.758 11.674 1.00 65.12 92 GLY A N 1
ATOM 695 C CA . GLY A 1 92 ? -5.256 -1.839 11.363 1.00 65.12 92 GLY A CA 1
ATOM 696 C C . GLY A 1 92 ? -5.273 -2.166 9.872 1.00 65.12 92 GLY A C 1
ATOM 697 O O . GLY A 1 92 ? -4.872 -1.374 9.021 1.00 65.12 92 GLY A O 1
ATOM 698 N N . PHE A 1 93 ? -5.696 -3.388 9.558 1.00 57.28 93 PHE A N 1
ATOM 699 C CA . PHE A 1 93 ? -5.605 -3.938 8.205 1.00 57.28 93 PHE A CA 1
ATOM 700 C C . PHE A 1 93 ? -6.695 -3.452 7.251 1.00 57.28 93 PHE A C 1
ATOM 702 O O . PHE A 1 93 ? -6.447 -3.349 6.051 1.00 57.28 93 PHE A O 1
ATOM 709 N N . ASP A 1 94 ? -7.899 -3.189 7.762 1.00 54.22 94 ASP A N 1
ATOM 710 C CA . ASP A 1 94 ? -9.071 -2.873 6.943 1.00 54.22 94 ASP A CA 1
ATOM 711 C C . ASP A 1 94 ? -9.183 -1.371 6.673 1.00 54.22 94 ASP A C 1
ATOM 713 O O . ASP A 1 94 ? -10.113 -0.686 7.095 1.00 54.22 94 ASP A O 1
ATOM 717 N N . ILE A 1 95 ? -8.181 -0.839 5.979 1.00 60.19 95 ILE A N 1
ATOM 718 C CA . ILE A 1 95 ? -8.265 0.502 5.417 1.00 60.19 95 ILE A CA 1
ATOM 719 C C . ILE A 1 95 ? -8.686 0.334 3.964 1.00 60.19 95 ILE A C 1
ATOM 721 O O . ILE A 1 95 ? -7.890 -0.073 3.118 1.00 60.19 95 ILE A O 1
ATOM 725 N N . ASN A 1 96 ? -9.934 0.695 3.660 1.00 61.91 96 ASN A N 1
ATOM 726 C CA . ASN A 1 96 ? -10.395 0.866 2.284 1.00 61.91 96 ASN A CA 1
ATOM 727 C C . ASN A 1 96 ? -10.364 -0.433 1.438 1.00 61.91 96 ASN A C 1
ATOM 729 O O . ASN A 1 96 ? -10.001 -0.399 0.259 1.00 61.91 96 ASN A O 1
ATOM 733 N N . CYS A 1 97 ? -10.747 -1.589 2.001 1.00 71.00 97 CYS A N 1
ATOM 734 C CA . CYS A 1 97 ? -10.728 -2.864 1.271 1.00 71.00 97 CYS A CA 1
ATOM 735 C C . CYS A 1 97 ? -11.645 -2.863 0.036 1.00 71.00 97 CYS A C 1
ATOM 737 O O . CYS A 1 97 ? -12.828 -2.529 0.103 1.00 71.00 97 CYS A O 1
ATOM 739 N N . ILE A 1 98 ? -11.112 -3.318 -1.098 1.00 81.38 98 ILE A N 1
ATOM 740 C CA . ILE A 1 98 ? -11.827 -3.488 -2.372 1.00 81.38 98 ILE A CA 1
ATOM 741 C C . ILE A 1 98 ? -11.530 -4.852 -2.973 1.00 81.38 98 ILE A C 1
ATOM 743 O O . ILE A 1 98 ? -10.511 -5.482 -2.689 1.00 81.38 98 ILE A O 1
ATOM 747 N N . LYS A 1 99 ? -12.434 -5.334 -3.832 1.00 90.62 99 LYS A N 1
ATOM 748 C CA . LYS A 1 99 ? -12.273 -6.641 -4.473 1.00 90.62 99 LYS A CA 1
ATOM 749 C C . LYS A 1 99 ? -10.970 -6.698 -5.276 1.00 90.62 99 LYS A C 1
ATOM 751 O O . LYS A 1 99 ? -10.688 -5.817 -6.079 1.00 90.62 99 LYS A O 1
ATOM 756 N N . GLY A 1 100 ? -10.251 -7.819 -5.194 1.00 89.94 100 GLY A N 1
ATOM 757 C CA . GLY A 1 100 ? -8.989 -8.015 -5.924 1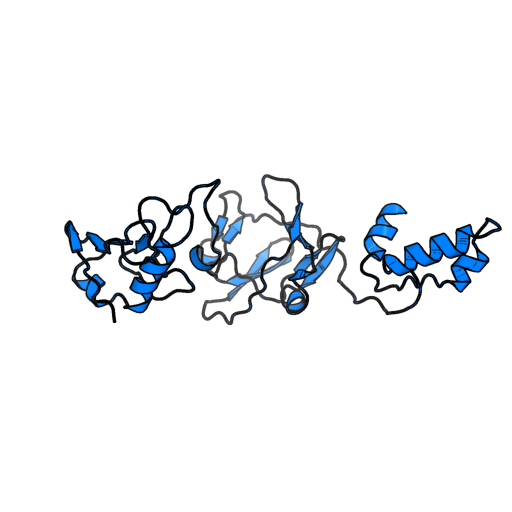.00 89.94 100 GLY A CA 1
ATOM 758 C C . GLY A 1 100 ? -9.076 -7.890 -7.457 1.00 89.94 100 GLY A C 1
ATOM 759 O O . GLY A 1 100 ? -8.054 -7.749 -8.117 1.00 89.94 100 GLY A O 1
ATOM 760 N N . ASN A 1 101 ? -10.276 -7.924 -8.050 1.00 92.25 101 ASN A N 1
ATOM 761 C CA . ASN A 1 101 ? -10.472 -7.683 -9.486 1.00 92.25 101 ASN A CA 1
ATOM 762 C C . ASN A 1 101 ? -10.518 -6.188 -9.866 1.00 92.25 101 ASN A C 1
ATOM 764 O O . ASN A 1 101 ? -10.622 -5.896 -11.057 1.00 92.25 101 ASN A O 1
ATOM 768 N N . THR A 1 102 ? -10.489 -5.266 -8.901 1.00 91.75 102 THR A N 1
ATOM 769 C CA . THR A 1 102 ? -10.475 -3.822 -9.164 1.00 91.75 102 THR A CA 1
ATOM 770 C C . THR A 1 102 ? -9.195 -3.427 -9.896 1.00 91.75 102 THR A C 1
ATOM 772 O O . THR A 1 102 ? -8.117 -3.936 -9.586 1.00 91.75 102 THR A O 1
ATOM 775 N N . LYS A 1 103 ? -9.328 -2.551 -10.897 1.00 92.62 103 LYS A N 1
ATOM 776 C CA . LYS A 1 103 ? -8.214 -2.031 -11.695 1.00 92.62 103 LYS A CA 1
ATOM 777 C C . LYS A 1 103 ? -7.440 -0.980 -10.895 1.00 92.62 103 LYS A C 1
ATOM 779 O O . LYS A 1 103 ? -8.049 -0.135 -10.247 1.00 92.62 103 LYS A O 1
ATOM 784 N N . VAL A 1 104 ? -6.117 -1.013 -10.993 1.00 92.12 104 VAL A N 1
ATOM 785 C CA . VAL A 1 104 ? -5.202 0.002 -10.462 1.00 92.12 104 VAL A CA 1
ATOM 786 C C . VAL A 1 104 ? -4.330 0.500 -11.602 1.00 92.12 104 VAL A C 1
ATOM 788 O O . VAL A 1 104 ? -3.832 -0.296 -12.403 1.00 92.12 104 VAL A O 1
ATOM 791 N N . LEU A 1 105 ? -4.161 1.817 -11.674 1.00 93.81 105 LEU A N 1
ATOM 792 C CA . LEU A 1 105 ? -3.382 2.476 -12.710 1.00 93.81 105 LEU A CA 1
ATOM 793 C C . LEU A 1 105 ? -1.891 2.478 -12.346 1.00 93.81 105 LEU A C 1
ATOM 795 O O . LEU A 1 105 ? -1.503 2.968 -11.287 1.00 93.81 105 LEU A O 1
ATOM 799 N N . HIS A 1 106 ? -1.059 1.945 -13.233 1.00 94.31 106 HIS A N 1
ATOM 800 C CA . HIS A 1 106 ? 0.396 1.936 -13.115 1.00 94.31 106 HIS A CA 1
ATOM 801 C C . HIS A 1 106 ? 0.992 3.303 -13.494 1.00 94.31 106 HIS A C 1
ATOM 803 O O . HIS A 1 106 ? 0.403 4.055 -14.276 1.00 94.31 106 HIS A O 1
ATOM 809 N N . GLU A 1 107 ? 2.197 3.625 -13.013 1.00 93.50 107 GLU A N 1
ATOM 810 C CA . GLU A 1 107 ? 2.889 4.890 -13.339 1.00 93.50 107 GLU A CA 1
ATOM 811 C C . GLU A 1 107 ? 3.120 5.096 -14.852 1.00 93.50 107 GLU A C 1
ATOM 813 O O . GLU A 1 107 ? 3.209 6.225 -15.344 1.00 93.50 107 GLU A O 1
ATOM 818 N N . PHE A 1 108 ? 3.154 3.994 -15.606 1.00 92.25 108 PHE A N 1
ATOM 819 C CA . PHE A 1 108 ? 3.303 3.970 -17.065 1.00 92.25 108 PHE A CA 1
ATOM 820 C C . PHE A 1 108 ? 1.978 4.083 -17.834 1.00 92.25 108 PHE A C 1
ATOM 822 O O . PHE A 1 108 ? 1.990 4.017 -19.056 1.00 92.25 108 PHE A O 1
ATOM 829 N N . GLY A 1 109 ? 0.844 4.274 -17.153 1.00 90.75 109 GLY A N 1
ATOM 830 C CA . GLY A 1 109 ? -0.441 4.551 -17.804 1.00 90.75 109 GLY A CA 1
ATOM 831 C C . GLY A 1 109 ? -1.205 3.321 -18.301 1.00 90.75 109 GLY A C 1
ATOM 832 O O . GLY A 1 109 ? -2.235 3.479 -18.951 1.00 90.75 109 GLY A O 1
ATOM 833 N N . TYR A 1 110 ? -0.746 2.110 -17.984 1.00 93.50 110 TYR A N 1
ATOM 834 C CA . TYR A 1 110 ? -1.540 0.887 -18.120 1.00 93.50 110 TYR A CA 1
ATOM 835 C C . TYR A 1 110 ? -2.220 0.527 -16.794 1.00 93.50 110 TYR A C 1
ATOM 837 O O . TYR A 1 110 ? -1.809 1.002 -15.737 1.00 93.50 110 TYR A O 1
ATOM 845 N N . HIS A 1 111 ? -3.214 -0.357 -16.817 1.00 94.94 111 HIS A N 1
ATOM 846 C CA . HIS A 1 111 ? -3.867 -0.882 -15.624 1.00 94.94 111 HIS A CA 1
ATOM 847 C C . HIS A 1 111 ? -3.633 -2.388 -15.429 1.00 94.94 111 HIS A C 1
ATOM 849 O O . HIS A 1 111 ? -3.705 -3.181 -16.371 1.00 94.94 111 HIS A O 1
ATOM 855 N N . LYS A 1 112 ? -3.449 -2.796 -14.169 1.00 94.44 112 LYS A N 1
ATOM 856 C CA . LYS A 1 112 ? -3.471 -4.197 -13.697 1.00 94.44 112 LYS A CA 1
ATOM 857 C C . LYS A 1 112 ? -4.562 -4.350 -12.636 1.00 94.44 112 LYS A C 1
ATOM 859 O O . LYS A 1 112 ? -4.965 -3.362 -12.023 1.00 94.44 112 LYS A O 1
ATOM 864 N N . LYS A 1 113 ? -5.089 -5.559 -12.417 1.00 94.88 113 LYS A N 1
ATOM 865 C CA . LYS A 1 113 ? -5.995 -5.782 -11.275 1.00 94.88 113 LYS A CA 1
ATOM 866 C C . LYS A 1 113 ? -5.168 -5.872 -9.999 1.00 94.88 113 LYS A C 1
ATOM 868 O O . LYS A 1 113 ? -4.045 -6.359 -10.054 1.00 94.88 113 LYS A O 1
ATOM 873 N N . ILE A 1 114 ? -5.736 -5.490 -8.854 1.00 93.38 114 ILE A N 1
ATOM 874 C CA . ILE A 1 114 ? -5.061 -5.597 -7.545 1.00 93.38 114 ILE A CA 1
ATOM 875 C C . ILE A 1 114 ? -4.460 -6.991 -7.354 1.00 93.38 114 ILE A C 1
ATOM 877 O O . ILE A 1 114 ? -3.277 -7.118 -7.075 1.00 93.38 114 ILE A O 1
ATOM 881 N N . LYS A 1 115 ? -5.251 -8.044 -7.576 1.00 93.69 115 LYS A N 1
ATOM 882 C CA . LYS A 1 115 ? -4.807 -9.433 -7.397 1.00 93.69 115 LYS A CA 1
ATOM 883 C C . LYS A 1 115 ? -3.616 -9.824 -8.282 1.00 93.69 115 LYS A C 1
ATOM 885 O O . LYS A 1 115 ? -2.905 -10.754 -7.936 1.00 93.69 115 LYS A O 1
ATOM 890 N N . ASP A 1 116 ? -3.413 -9.139 -9.407 1.00 94.56 116 ASP A N 1
ATOM 891 C CA . ASP A 1 116 ? -2.340 -9.445 -10.355 1.00 94.56 116 ASP A CA 1
ATOM 892 C C . ASP A 1 116 ? -0.994 -8.835 -9.897 1.00 94.56 116 ASP A C 1
ATOM 894 O O . ASP A 1 116 ? 0.004 -8.978 -10.600 1.00 94.56 116 ASP A O 1
ATOM 898 N N . PHE A 1 117 ? -0.964 -8.149 -8.742 1.00 93.75 117 PHE A N 1
ATOM 899 C CA . PHE A 1 117 ? 0.252 -7.663 -8.076 1.00 93.75 117 PHE A CA 1
ATOM 900 C C . PHE A 1 117 ? 0.804 -8.625 -7.006 1.00 93.75 117 PHE A C 1
ATOM 902 O O . PHE A 1 117 ? 1.822 -8.329 -6.387 1.00 93.75 117 PHE A O 1
ATOM 909 N N . GLU A 1 118 ? 0.145 -9.764 -6.754 1.00 93.50 118 GLU A N 1
ATOM 910 C CA . GLU A 1 118 ? 0.443 -10.672 -5.627 1.00 93.50 118 GLU A CA 1
ATOM 911 C C . GLU A 1 118 ? 1.926 -11.083 -5.552 1.00 93.50 118 GLU A C 1
ATOM 913 O O . GLU A 1 118 ? 2.483 -11.157 -4.460 1.00 93.50 118 GLU A O 1
ATOM 918 N N . ASN A 1 119 ? 2.583 -11.255 -6.704 1.00 93.06 119 ASN A N 1
ATOM 919 C CA . ASN A 1 119 ? 3.971 -11.720 -6.785 1.00 93.06 119 ASN A CA 1
ATOM 920 C C . ASN A 1 119 ? 4.995 -10.619 -7.110 1.00 93.06 119 ASN A C 1
ATOM 922 O O . ASN A 1 119 ? 6.193 -10.874 -7.029 1.00 93.06 119 ASN A O 1
ATOM 926 N N . ASP A 1 120 ? 4.556 -9.422 -7.504 1.00 92.19 120 ASP A N 1
ATOM 927 C CA . ASP A 1 120 ? 5.436 -8.370 -8.034 1.00 92.19 120 ASP A CA 1
ATOM 928 C C . ASP A 1 120 ? 5.141 -6.967 -7.474 1.00 92.19 120 ASP A C 1
ATOM 930 O O . ASP A 1 120 ? 5.712 -5.982 -7.939 1.00 92.19 120 ASP A O 1
ATOM 934 N N . PHE A 1 121 ? 4.286 -6.826 -6.456 1.00 93.62 121 PHE A N 1
ATOM 935 C CA . PHE A 1 121 ? 3.908 -5.516 -5.907 1.00 93.62 121 PHE A CA 1
ATOM 936 C C . PHE A 1 121 ? 5.113 -4.630 -5.537 1.00 93.62 121 PHE A C 1
ATOM 938 O O . PHE A 1 121 ? 5.100 -3.429 -5.794 1.00 93.62 121 PHE A O 1
ATOM 945 N N . ASN A 1 122 ? 6.176 -5.219 -4.986 1.00 92.25 122 ASN A N 1
ATOM 946 C CA . ASN A 1 122 ? 7.358 -4.523 -4.471 1.00 92.25 122 ASN A CA 1
ATOM 947 C C . ASN A 1 122 ? 8.230 -3.858 -5.553 1.00 92.25 122 ASN A C 1
ATOM 949 O O . ASN A 1 122 ? 9.009 -2.958 -5.231 1.00 92.25 122 ASN A O 1
ATOM 953 N N . ILE A 1 123 ? 8.109 -4.283 -6.813 1.00 91.25 123 ILE A N 1
ATOM 954 C CA . ILE A 1 123 ? 8.832 -3.701 -7.955 1.00 91.25 123 ILE A CA 1
ATOM 955 C C . ILE A 1 123 ? 7.961 -2.762 -8.797 1.00 91.25 123 ILE A C 1
ATOM 957 O O . ILE A 1 123 ? 8.460 -2.135 -9.728 1.00 91.25 123 ILE A O 1
ATOM 961 N N . ASN A 1 124 ? 6.672 -2.647 -8.475 1.00 92.94 124 ASN A N 1
ATOM 962 C CA . ASN A 1 124 ? 5.716 -1.840 -9.221 1.00 92.94 124 ASN A CA 1
ATOM 963 C C . ASN A 1 124 ? 5.471 -0.476 -8.557 1.00 92.94 124 ASN A C 1
ATOM 965 O O . ASN A 1 124 ? 5.589 -0.297 -7.339 1.00 92.94 124 ASN A O 1
ATOM 969 N N . ARG A 1 125 ? 5.066 0.495 -9.380 1.00 94.50 125 ARG A N 1
ATOM 970 C CA . ARG A 1 125 ? 4.632 1.823 -8.931 1.00 94.50 125 ARG A CA 1
ATOM 971 C C . ARG A 1 125 ? 3.278 2.168 -9.530 1.00 94.50 125 ARG A C 1
ATOM 973 O O . ARG A 1 125 ? 3.025 1.962 -10.715 1.00 94.50 125 ARG A O 1
ATOM 980 N N . ILE A 1 126 ? 2.399 2.715 -8.704 1.00 94.19 126 ILE A N 1
ATOM 981 C CA . ILE A 1 126 ? 1.010 3.008 -9.060 1.00 94.19 126 ILE A CA 1
ATOM 982 C C . ILE A 1 126 ? 0.711 4.492 -8.919 1.00 94.19 126 ILE A C 1
ATOM 984 O O . ILE A 1 126 ? 1.376 5.207 -8.169 1.00 94.19 126 ILE A O 1
ATOM 988 N N . LYS A 1 127 ? -0.318 4.957 -9.624 1.00 91.31 127 LYS A N 1
ATOM 989 C CA . LYS A 1 127 ? -0.828 6.316 -9.468 1.00 91.31 127 LYS A CA 1
ATOM 990 C C . LYS A 1 127 ? -1.728 6.390 -8.243 1.00 91.31 127 LYS A C 1
ATOM 992 O O . LYS A 1 127 ? -2.689 5.634 -8.128 1.00 91.31 127 LYS A O 1
ATOM 997 N N . CYS A 1 128 ? -1.423 7.323 -7.351 1.00 86.88 128 CYS A N 1
ATOM 998 C CA . CYS A 1 128 ? -2.266 7.689 -6.225 1.00 86.88 128 CYS A CA 1
ATOM 999 C C . CYS A 1 128 ? -2.900 9.054 -6.499 1.00 86.88 128 CYS A C 1
ATOM 1001 O O . CYS A 1 128 ? -2.218 10.004 -6.900 1.00 86.88 128 CYS A O 1
ATOM 1003 N N . PHE A 1 129 ? -4.212 9.129 -6.301 1.00 78.5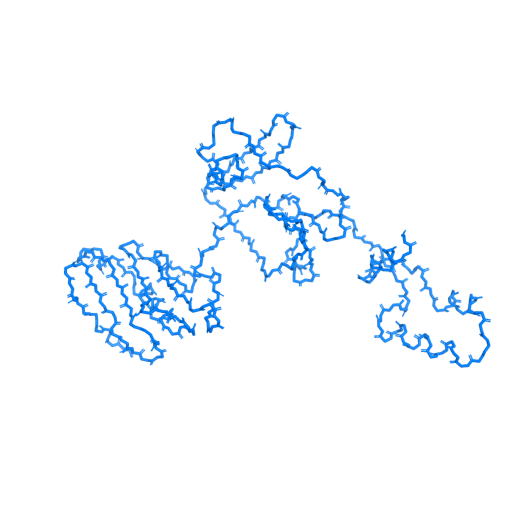0 129 PHE A N 1
ATOM 1004 C CA . PHE A 1 129 ? -4.985 10.353 -6.436 1.00 78.50 129 PHE A CA 1
ATOM 1005 C C . PHE A 1 129 ? -5.360 10.869 -5.051 1.00 78.50 129 PHE A C 1
ATOM 1007 O O . PHE A 1 129 ? -5.958 10.147 -4.256 1.00 78.50 129 PHE A O 1
ATOM 1014 N N . ASN A 1 130 ? -5.032 12.130 -4.796 1.00 71.25 130 ASN A N 1
ATOM 1015 C CA . ASN A 1 130 ? -5.560 12.884 -3.675 1.00 71.25 130 ASN A CA 1
ATOM 1016 C C . ASN A 1 130 ? -6.451 13.995 -4.258 1.00 71.25 130 ASN A C 1
ATOM 1018 O O . ASN A 1 130 ? -5.955 14.764 -5.077 1.00 71.25 130 ASN A O 1
ATOM 1022 N N . PRO A 1 131 ? -7.729 14.110 -3.857 1.00 63.06 131 PRO A N 1
ATOM 1023 C CA . PRO A 1 131 ? -8.634 15.154 -4.339 1.00 63.06 131 PRO A CA 1
ATOM 1024 C C . PRO A 1 131 ? -8.123 16.595 -4.193 1.00 63.06 131 PRO A C 1
ATOM 1026 O O . PRO A 1 131 ? -8.594 17.470 -4.914 1.00 63.06 131 PRO A O 1
ATOM 1029 N N . THR A 1 132 ? -7.182 16.854 -3.279 1.00 67.62 132 THR A N 1
ATOM 1030 C CA . THR A 1 132 ? -6.603 18.187 -3.046 1.00 67.62 132 THR A CA 1
ATOM 1031 C C . THR A 1 132 ? -5.221 18.386 -3.672 1.00 67.62 132 THR A C 1
ATOM 1033 O O . THR A 1 132 ? -4.726 19.512 -3.701 1.00 67.62 132 THR A O 1
ATOM 1036 N N . GLU A 1 133 ? -4.588 17.334 -4.200 1.00 64.12 133 GLU A N 1
ATOM 1037 C CA . GLU A 1 133 ? -3.249 17.405 -4.791 1.00 64.12 133 GLU A CA 1
ATOM 1038 C C . GLU A 1 133 ? -3.212 16.852 -6.223 1.00 64.12 133 GLU A C 1
ATOM 1040 O O . GLU A 1 133 ? -4.139 16.222 -6.725 1.00 64.12 133 GLU A O 1
ATOM 1045 N N . LYS A 1 134 ? -2.089 17.070 -6.913 1.00 79.88 134 LYS A N 1
ATOM 1046 C CA . LYS A 1 134 ? -1.833 16.423 -8.204 1.00 79.88 134 LYS A CA 1
ATOM 1047 C C . LYS A 1 134 ? -1.642 14.917 -8.015 1.00 79.88 134 LYS A C 1
ATOM 1049 O O . LYS A 1 134 ? -1.138 14.468 -6.989 1.00 79.88 134 LYS A O 1
ATOM 1054 N N . ILE A 1 135 ? -1.987 14.151 -9.045 1.00 85.62 135 ILE A N 1
ATOM 1055 C CA . ILE A 1 135 ? -1.712 12.711 -9.118 1.00 85.62 135 ILE A CA 1
ATOM 1056 C C . ILE A 1 135 ? -0.208 12.476 -8.972 1.00 85.62 135 ILE A C 1
ATOM 1058 O O . ILE A 1 135 ? 0.588 13.123 -9.657 1.00 85.62 135 ILE A O 1
ATOM 1062 N N . LYS A 1 136 ? 0.174 11.535 -8.105 1.00 90.44 136 LYS A N 1
ATOM 1063 C CA . LYS A 1 136 ? 1.576 11.168 -7.860 1.00 90.44 136 LYS A CA 1
ATOM 1064 C C . LYS A 1 136 ? 1.792 9.675 -8.050 1.00 90.44 136 LYS A C 1
ATOM 1066 O O . LYS A 1 136 ? 0.893 8.872 -7.811 1.00 90.44 136 LYS A O 1
ATOM 1071 N N . ASP A 1 137 ? 3.008 9.311 -8.436 1.00 92.12 137 ASP A N 1
ATOM 1072 C CA . ASP A 1 137 ? 3.429 7.916 -8.534 1.00 92.12 137 ASP A CA 1
ATOM 1073 C C . ASP A 1 137 ? 3.998 7.448 -7.187 1.00 92.12 137 ASP A C 1
ATOM 1075 O O . ASP A 1 137 ? 4.953 8.033 -6.671 1.00 92.12 137 ASP A O 1
ATOM 1079 N N . THR A 1 138 ? 3.460 6.362 -6.637 1.00 91.69 138 THR A N 1
ATOM 1080 C CA . THR A 1 138 ? 3.885 5.769 -5.360 1.00 91.69 138 THR A CA 1
ATOM 1081 C C . THR A 1 138 ? 4.304 4.313 -5.527 1.00 91.69 138 THR A C 1
ATOM 1083 O O . THR A 1 138 ? 3.804 3.606 -6.400 1.00 91.69 138 THR A O 1
ATOM 1086 N N . LYS A 1 139 ? 5.210 3.847 -4.664 1.00 93.31 139 LYS A N 1
ATOM 1087 C CA . LYS A 1 139 ? 5.517 2.416 -4.524 1.00 93.31 139 LYS A CA 1
ATOM 1088 C C . LYS A 1 139 ? 4.357 1.695 -3.834 1.00 93.31 139 LYS A C 1
ATOM 1090 O O . LYS A 1 139 ? 3.582 2.325 -3.112 1.00 93.31 139 LYS A O 1
ATOM 1095 N N . ILE A 1 140 ? 4.275 0.380 -4.026 1.00 90.06 140 ILE A N 1
ATOM 1096 C CA . ILE A 1 140 ? 3.408 -0.485 -3.222 1.00 90.06 140 ILE A CA 1
ATOM 1097 C C . ILE A 1 140 ? 4.255 -1.092 -2.099 1.00 90.06 140 ILE A C 1
ATOM 1099 O O . ILE A 1 140 ? 5.156 -1.889 -2.346 1.00 90.06 140 ILE A O 1
ATOM 1103 N N . ASN A 1 141 ? 3.986 -0.693 -0.856 1.00 84.25 141 ASN A N 1
ATOM 1104 C CA . ASN A 1 141 ? 4.780 -1.119 0.301 1.00 84.25 141 ASN A CA 1
ATOM 1105 C C . ASN A 1 141 ? 4.428 -2.526 0.797 1.00 84.25 141 ASN A C 1
ATOM 1107 O O . ASN A 1 141 ? 5.286 -3.213 1.343 1.00 84.25 141 ASN A O 1
ATOM 1111 N N . ALA A 1 142 ? 3.174 -2.943 0.635 1.00 82.88 142 ALA A N 1
ATOM 1112 C CA . ALA A 1 142 ? 2.683 -4.235 1.090 1.00 82.88 142 ALA A CA 1
ATOM 1113 C C . ALA A 1 142 ? 1.537 -4.717 0.197 1.00 82.88 142 ALA A C 1
ATOM 1115 O O . ALA A 1 142 ? 0.776 -3.909 -0.339 1.00 82.88 142 ALA A O 1
ATOM 1116 N N . PHE A 1 143 ? 1.397 -6.036 0.087 1.00 84.94 143 PHE A N 1
ATOM 1117 C CA . PHE A 1 143 ? 0.256 -6.689 -0.540 1.00 84.94 143 PHE A CA 1
ATOM 1118 C C . PHE A 1 143 ? -0.415 -7.614 0.468 1.00 84.94 143 PHE A C 1
ATOM 1120 O O . PHE A 1 143 ? 0.254 -8.365 1.176 1.00 84.94 143 PHE A O 1
ATOM 1127 N N . MET A 1 144 ? -1.741 -7.553 0.542 1.00 81.12 144 MET A N 1
ATOM 1128 C CA . MET A 1 144 ? -2.520 -8.338 1.490 1.00 81.12 144 MET A CA 1
ATOM 1129 C C . MET A 1 144 ? -3.802 -8.845 0.836 1.00 81.12 144 MET A C 1
ATOM 1131 O O . MET A 1 144 ? -4.396 -8.179 -0.013 1.00 81.12 144 MET A O 1
ATOM 1135 N N . LYS A 1 145 ? -4.232 -10.041 1.238 1.00 84.88 145 LYS A N 1
ATOM 1136 C CA . LYS A 1 145 ? -5.376 -10.741 0.653 1.00 84.88 145 LYS A CA 1
ATOM 1137 C C . LYS A 1 145 ? -6.115 -11.497 1.742 1.00 84.88 145 LYS A C 1
ATOM 1139 O O . LYS A 1 145 ? -5.583 -12.433 2.330 1.00 84.88 145 LYS A O 1
ATOM 1144 N N . PHE A 1 146 ? -7.365 -11.112 1.966 1.00 81.62 146 PHE A N 1
ATOM 1145 C CA . PHE A 1 146 ? -8.214 -11.695 2.998 1.00 81.62 146 PHE A CA 1
ATOM 1146 C C . PHE A 1 146 ? -9.560 -12.116 2.412 1.00 81.62 146 PHE A C 1
ATOM 1148 O O . PHE A 1 146 ? -10.030 -11.569 1.412 1.00 81.62 146 PHE A O 1
ATOM 1155 N N . LYS A 1 147 ? -10.200 -13.098 3.050 1.00 83.00 147 LYS A N 1
ATOM 1156 C CA . LYS A 1 147 ? -11.612 -13.403 2.809 1.00 83.00 147 LYS A CA 1
ATOM 1157 C C . LYS A 1 147 ? -12.442 -12.551 3.764 1.00 83.00 147 LYS A C 1
ATOM 1159 O O . LYS A 1 147 ? -12.290 -12.687 4.974 1.00 83.00 147 LYS A O 1
ATOM 1164 N N . THR A 1 148 ? -13.306 -11.694 3.228 1.00 76.56 148 THR A N 1
ATOM 1165 C CA . THR A 1 148 ? -14.225 -10.910 4.061 1.00 76.56 148 THR A CA 1
ATOM 1166 C C . THR A 1 148 ? -15.418 -11.758 4.499 1.00 76.56 148 THR A C 1
ATOM 1168 O O . THR A 1 148 ? -15.924 -12.575 3.726 1.00 76.56 148 THR A O 1
ATOM 1171 N N . LYS A 1 149 ? -15.844 -11.568 5.751 1.00 80.44 149 LYS A N 1
ATOM 1172 C CA . LYS A 1 149 ? -17.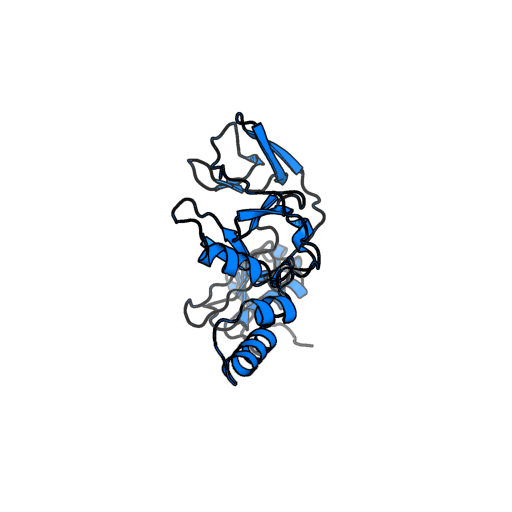127 -12.061 6.276 1.00 80.44 149 LYS A CA 1
ATOM 1173 C C . LYS A 1 149 ? -18.223 -10.989 6.195 1.00 80.44 149 LYS A C 1
ATOM 1175 O O . LYS A 1 149 ? -19.388 -11.305 6.420 1.00 80.44 149 LYS A O 1
ATOM 1180 N N . ASN A 1 150 ? -17.850 -9.749 5.872 1.00 79.19 150 ASN A N 1
ATOM 1181 C CA . ASN A 1 150 ? -18.763 -8.618 5.776 1.00 79.19 150 ASN A CA 1
ATOM 1182 C C . ASN A 1 150 ? -19.573 -8.696 4.481 1.00 79.19 150 ASN A C 1
ATOM 1184 O O . ASN A 1 150 ? -19.190 -9.353 3.504 1.00 79.19 150 ASN A O 1
ATOM 1188 N N . LYS A 1 151 ? -20.705 -7.991 4.463 1.00 84.12 151 LYS A N 1
ATOM 1189 C CA . LYS A 1 151 ? -21.503 -7.844 3.248 1.00 84.12 151 LYS A CA 1
ATOM 1190 C C . LYS A 1 151 ? -20.704 -7.069 2.203 1.00 84.12 151 LYS A C 1
ATOM 1192 O O . LYS A 1 151 ? -20.095 -6.040 2.487 1.00 84.12 151 LYS A O 1
ATOM 1197 N N . VAL A 1 152 ? -20.737 -7.569 0.974 1.00 89.31 152 VAL A N 1
ATOM 1198 C CA . VAL A 1 152 ? -20.130 -6.926 -0.192 1.00 89.31 152 VAL A CA 1
ATOM 1199 C C . VAL A 1 152 ? -21.212 -6.414 -1.121 1.00 89.31 152 VAL A C 1
ATOM 1201 O O . VAL A 1 152 ? -22.171 -7.114 -1.441 1.00 89.31 152 VAL A O 1
ATOM 1204 N N . PHE A 1 153 ? -21.018 -5.191 -1.589 1.00 90.12 153 PHE A N 1
ATOM 1205 C CA . PHE A 1 153 ? -21.952 -4.464 -2.426 1.00 90.12 153 PHE A CA 1
ATOM 1206 C C . PHE A 1 153 ? -21.312 -4.197 -3.783 1.00 90.12 153 PHE A C 1
ATOM 1208 O O . PHE A 1 153 ? -20.112 -3.935 -3.888 1.00 90.12 153 PHE A O 1
ATOM 1215 N N . ARG A 1 154 ? -22.123 -4.249 -4.843 1.00 92.88 154 ARG A N 1
ATOM 1216 C CA . ARG A 1 154 ? -21.739 -3.735 -6.159 1.00 92.88 154 ARG A CA 1
ATOM 1217 C C . ARG A 1 154 ? -22.285 -2.320 -6.288 1.00 92.88 154 ARG A C 1
ATOM 1219 O O . ARG A 1 154 ? -23.482 -2.141 -6.483 1.00 92.88 154 ARG A O 1
ATOM 1226 N N . VAL A 1 155 ? -21.400 -1.338 -6.206 1.00 90.50 155 VAL A N 1
ATOM 1227 C CA . VAL A 1 155 ? -21.732 0.072 -6.413 1.00 90.50 155 VAL A CA 1
ATOM 1228 C C . VAL A 1 155 ? -21.662 0.356 -7.904 1.00 90.50 155 VAL A C 1
ATOM 1230 O O . VAL A 1 155 ? -20.697 -0.047 -8.555 1.00 90.50 155 VAL A O 1
ATOM 1233 N N . LYS A 1 156 ? -22.682 1.017 -8.452 1.00 92.94 156 LYS A N 1
ATOM 1234 C CA . LYS A 1 156 ? -22.715 1.459 -9.847 1.00 92.94 156 LYS A CA 1
ATOM 1235 C C . LYS A 1 156 ? -23.136 2.923 -9.895 1.00 92.94 156 LYS A C 1
ATOM 1237 O O . LYS A 1 156 ? -24.149 3.278 -9.302 1.00 92.94 156 LYS A O 1
ATOM 1242 N N . THR A 1 157 ? -22.368 3.752 -10.588 1.00 91.38 157 THR A N 1
ATOM 1243 C CA . THR A 1 157 ? -22.722 5.151 -10.847 1.00 91.38 157 THR A CA 1
ATOM 1244 C C . THR A 1 157 ? -23.689 5.255 -12.024 1.00 91.38 157 THR A C 1
ATOM 1246 O O . THR A 1 157 ? -23.787 4.347 -12.855 1.00 91.38 157 THR A O 1
ATOM 1249 N N . GLU A 1 158 ? -24.362 6.398 -12.148 1.00 91.50 158 GLU A N 1
ATOM 1250 C CA . GLU A 1 158 ? -25.182 6.718 -13.326 1.00 91.50 158 GLU A CA 1
ATOM 1251 C C . GLU A 1 158 ? -24.349 6.742 -14.617 1.00 91.50 158 GLU A C 1
ATOM 1253 O O . GLU A 1 158 ? -24.823 6.307 -15.662 1.00 91.50 158 GLU A O 1
ATOM 1258 N N . SER A 1 159 ? -23.070 7.131 -14.530 1.00 89.31 159 SER A N 1
ATOM 1259 C CA . SER A 1 159 ? -22.111 7.072 -15.645 1.00 89.31 159 SER A CA 1
ATOM 1260 C C . SER A 1 159 ? -21.687 5.651 -16.042 1.00 89.31 159 SER A C 1
ATOM 1262 O O . SER A 1 159 ? -20.928 5.476 -16.991 1.00 89.31 159 SER A O 1
ATOM 1264 N N . GLY A 1 160 ? -22.154 4.620 -15.331 1.00 89.81 160 GLY A N 1
ATOM 1265 C CA . GLY A 1 160 ? -21.886 3.218 -15.645 1.00 89.81 160 GLY A CA 1
ATOM 1266 C C . GLY A 1 160 ? -20.630 2.631 -14.999 1.00 89.81 160 GLY A C 1
ATOM 1267 O O . GLY A 1 160 ? -20.433 1.416 -15.094 1.00 89.81 160 GLY A O 1
ATOM 1268 N N . LEU A 1 161 ? -19.828 3.436 -14.293 1.00 89.75 161 LEU A N 1
ATOM 1269 C CA . LEU A 1 161 ? -18.683 2.952 -13.521 1.00 89.75 161 LEU A CA 1
ATOM 1270 C C . LEU A 1 161 ? -19.167 2.056 -12.385 1.00 89.75 161 LEU A C 1
ATOM 1272 O O . LEU A 1 161 ? -20.191 2.326 -11.758 1.00 89.75 161 LEU A O 1
ATOM 1276 N N . ALA A 1 162 ? -18.434 0.978 -12.114 1.00 91.50 162 ALA A N 1
ATOM 1277 C CA . ALA A 1 162 ? -18.809 0.041 -11.069 1.00 91.50 162 ALA A CA 1
ATOM 1278 C C . ALA A 1 162 ? -17.604 -0.499 -10.305 1.00 91.50 162 ALA A C 1
ATOM 1280 O O . ALA A 1 162 ? -16.577 -0.839 -10.890 1.00 91.50 162 ALA A O 1
ATOM 1281 N N . ILE A 1 163 ? -17.781 -0.661 -8.997 1.00 91.19 163 ILE A N 1
ATOM 1282 C CA . ILE A 1 163 ? -16.802 -1.276 -8.103 1.00 91.19 163 ILE A CA 1
ATOM 1283 C C . ILE A 1 163 ? -17.509 -2.209 -7.120 1.00 91.19 163 ILE A C 1
ATOM 1285 O O . ILE A 1 163 ? -18.705 -2.077 -6.857 1.00 91.19 163 ILE A O 1
ATOM 1289 N N . ILE A 1 164 ? -16.775 -3.196 -6.611 1.00 92.38 164 ILE A N 1
ATOM 1290 C CA . ILE A 1 164 ? -17.255 -4.094 -5.561 1.00 92.38 164 ILE A CA 1
ATOM 1291 C C . ILE A 1 164 ? -16.440 -3.820 -4.303 1.00 92.38 164 ILE A C 1
ATOM 1293 O O . ILE A 1 164 ? -15.215 -3.975 -4.322 1.00 92.38 164 ILE A O 1
ATOM 1297 N N . ALA A 1 165 ? -17.134 -3.434 -3.238 1.00 90.56 165 ALA A N 1
ATOM 1298 C CA . ALA A 1 165 ? -16.551 -3.003 -1.974 1.00 90.56 165 ALA A CA 1
ATOM 1299 C C . ALA A 1 165 ? -17.386 -3.514 -0.790 1.00 90.56 165 ALA A C 1
ATOM 1301 O O . ALA A 1 165 ? -18.532 -3.940 -0.970 1.00 90.56 165 ALA A O 1
ATOM 1302 N N . THR A 1 166 ? -16.799 -3.519 0.404 1.00 89.12 166 THR A N 1
ATOM 1303 C CA . THR A 1 166 ? -17.515 -3.833 1.645 1.00 89.12 166 THR A CA 1
ATOM 1304 C C . THR A 1 166 ? -18.338 -2.636 2.127 1.00 89.12 166 THR A C 1
ATOM 1306 O O . THR A 1 166 ? -18.198 -1.523 1.621 1.00 89.12 166 THR A O 1
ATOM 1309 N N . GLU A 1 167 ? -19.250 -2.863 3.069 1.00 88.75 167 GLU A N 1
ATOM 1310 C CA . GLU A 1 167 ? -20.195 -1.843 3.545 1.00 88.75 167 GLU A CA 1
ATOM 1311 C C . GLU A 1 167 ? -19.536 -0.691 4.320 1.00 88.75 167 GLU A C 1
ATOM 1313 O O . GLU A 1 167 ? -20.049 0.426 4.350 1.00 88.75 167 GLU A O 1
ATOM 1318 N N . GLU A 1 168 ? -18.377 -0.950 4.911 1.00 86.88 168 GLU A N 1
ATOM 1319 C CA . GLU A 1 168 ? -17.51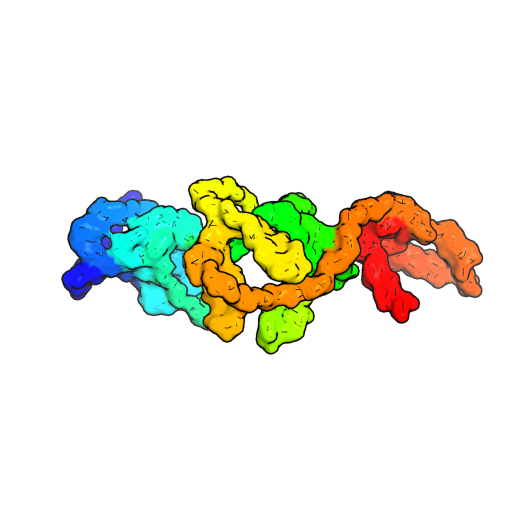1 0.001 5.603 1.00 86.88 168 GLU A CA 1
ATOM 1320 C C . GLU A 1 168 ? -16.549 0.752 4.670 1.00 86.88 168 GLU A C 1
ATOM 1322 O O . GLU A 1 168 ? -15.934 1.726 5.097 1.00 86.88 168 GLU A O 1
ATOM 1327 N N . HIS A 1 169 ? -16.433 0.360 3.393 1.00 86.81 169 HIS A N 1
ATOM 1328 C CA . HIS A 1 169 ? -15.519 1.017 2.459 1.00 86.81 169 HIS A CA 1
ATOM 1329 C C . HIS A 1 169 ? -15.914 2.488 2.246 1.00 86.81 169 HIS A C 1
ATOM 1331 O O . HIS A 1 169 ? -17.039 2.753 1.801 1.00 86.81 169 HIS A O 1
ATOM 1337 N N . PRO A 1 170 ? -15.026 3.453 2.535 1.00 88.38 170 PRO A N 1
ATOM 1338 C CA . PRO A 1 170 ? -15.339 4.861 2.379 1.00 88.38 170 PRO A CA 1
ATOM 1339 C C . PRO A 1 170 ? -15.190 5.324 0.926 1.00 88.38 170 PRO A C 1
ATOM 1341 O O . PRO A 1 170 ? -14.187 5.066 0.268 1.00 88.38 170 PRO A O 1
ATOM 1344 N N . PHE A 1 171 ? -16.165 6.084 0.436 1.00 88.44 171 PHE A N 1
ATOM 1345 C CA . PHE A 1 171 ? -16.083 6.784 -0.843 1.00 88.44 171 PHE A CA 1
ATOM 1346 C C . PHE A 1 171 ? -15.903 8.279 -0.611 1.00 88.44 171 PHE A C 1
ATOM 1348 O O . PHE A 1 171 ? -16.513 8.857 0.289 1.00 88.44 171 PHE A O 1
ATOM 1355 N N . PHE A 1 172 ? -15.089 8.916 -1.451 1.00 87.81 172 PHE A N 1
ATOM 1356 C CA . PHE A 1 172 ? -14.920 10.362 -1.417 1.00 87.81 172 PHE A CA 1
ATOM 1357 C C . PHE A 1 172 ? -16.108 11.044 -2.102 1.00 87.81 172 PHE A C 1
ATOM 1359 O O . PHE A 1 172 ? -16.300 10.914 -3.314 1.00 87.81 172 PHE A O 1
ATOM 1366 N N . THR A 1 173 ? -16.899 11.759 -1.312 1.00 90.00 173 THR A N 1
ATOM 1367 C CA . THR A 1 173 ? -18.096 12.502 -1.725 1.00 90.00 173 THR A CA 1
ATOM 1368 C C . THR A 1 173 ? -17.880 14.008 -1.553 1.00 90.00 173 THR A C 1
ATOM 1370 O O . THR A 1 173 ? -16.867 14.440 -1.003 1.00 90.00 173 THR A O 1
ATOM 1373 N N . GLU A 1 174 ? -18.861 14.825 -1.945 1.00 89.31 174 GLU A N 1
ATOM 1374 C CA . GLU A 1 174 ? -18.863 16.273 -1.660 1.00 89.31 174 GLU A CA 1
ATOM 1375 C C . GLU A 1 174 ? -18.816 16.597 -0.150 1.00 89.31 174 GLU A C 1
ATOM 1377 O O . GLU A 1 174 ? -18.387 17.681 0.235 1.00 89.31 174 GLU A O 1
ATOM 1382 N N . LYS A 1 175 ? -19.206 15.654 0.719 1.00 89.12 175 LYS A N 1
ATOM 1383 C CA . LYS A 1 175 ? -19.169 15.788 2.186 1.00 89.12 175 LYS A CA 1
ATOM 1384 C C . LYS A 1 175 ? -17.921 15.151 2.815 1.00 89.12 175 LYS A C 1
ATOM 1386 O O . LYS A 1 175 ? -17.847 15.018 4.035 1.00 89.12 175 LYS A O 1
ATOM 1391 N N . GLY A 1 176 ? -16.953 14.727 2.000 1.00 86.81 176 GLY A N 1
ATOM 1392 C CA . GLY A 1 176 ? -15.773 13.981 2.433 1.00 86.81 176 GLY A CA 1
ATOM 1393 C C . GLY A 1 176 ? -15.946 12.463 2.325 1.00 86.81 176 GLY A C 1
ATOM 1394 O O . GLY A 1 176 ? -16.749 11.966 1.535 1.00 86.81 176 GLY A O 1
ATOM 1395 N N . MET A 1 177 ? -15.147 11.718 3.091 1.00 88.06 177 MET A N 1
ATOM 1396 C CA . MET A 1 177 ? -15.139 10.251 3.072 1.00 88.06 177 MET A CA 1
ATOM 1397 C C . MET A 1 177 ? -16.352 9.687 3.823 1.00 88.06 177 MET A C 1
ATOM 1399 O O . MET A 1 177 ? -16.456 9.851 5.037 1.00 88.06 177 MET A O 1
ATOM 1403 N N . ILE A 1 178 ? -17.251 9.003 3.112 1.00 90.75 178 ILE A N 1
ATOM 1404 C CA . ILE A 1 178 ? -18.469 8.398 3.673 1.00 90.75 178 ILE A CA 1
ATOM 1405 C C . ILE A 1 178 ? -18.457 6.890 3.414 1.00 90.75 178 ILE A C 1
ATOM 1407 O O . ILE A 1 178 ? -18.272 6.454 2.282 1.00 90.75 178 ILE A O 1
ATOM 1411 N N . GLU A 1 179 ? -18.657 6.090 4.464 1.00 91.25 179 GLU A N 1
ATOM 1412 C CA . GLU A 1 179 ? -18.790 4.628 4.364 1.00 91.25 179 GLU A CA 1
ATOM 1413 C C . GLU A 1 179 ? -19.962 4.240 3.457 1.00 91.25 179 GLU A C 1
ATOM 1415 O O . GLU A 1 179 ? -21.050 4.808 3.571 1.00 91.25 179 GLU A O 1
ATOM 1420 N N . LEU A 1 180 ? -19.786 3.211 2.631 1.00 90.88 180 LEU A N 1
ATOM 1421 C CA . LEU A 1 180 ? -20.792 2.775 1.666 1.00 90.88 180 LEU A CA 1
ATOM 1422 C C . LEU A 1 180 ? -22.185 2.539 2.273 1.00 90.88 180 LEU A C 1
ATOM 1424 O O . LEU A 1 180 ? -23.182 2.951 1.686 1.00 90.88 180 LEU A O 1
ATOM 1428 N N . LYS A 1 181 ? -22.273 1.949 3.469 1.00 91.25 181 LYS A N 1
ATOM 1429 C CA . LYS A 1 181 ? -23.544 1.715 4.182 1.00 91.25 181 LYS A CA 1
ATOM 1430 C C . LYS A 1 181 ? -24.326 2.990 4.521 1.00 91.25 181 LYS A C 1
ATOM 1432 O O . LYS A 1 181 ? -25.514 2.909 4.815 1.00 91.25 181 LYS A O 1
ATOM 1437 N N . LYS A 1 182 ? -23.665 4.152 4.520 1.00 92.38 182 LYS A N 1
ATOM 1438 C CA . LYS A 1 182 ? -24.258 5.469 4.800 1.00 92.38 182 LYS A CA 1
ATOM 1439 C C . LYS A 1 182 ? -24.559 6.264 3.529 1.00 92.38 182 LYS A C 1
ATOM 1441 O O . LYS A 1 182 ? -25.254 7.275 3.609 1.00 92.38 182 LYS A O 1
ATOM 1446 N N . ILE A 1 183 ? -24.056 5.831 2.373 1.00 90.56 183 ILE A N 1
ATOM 1447 C CA . ILE A 1 183 ? -24.259 6.534 1.106 1.00 90.56 183 ILE A CA 1
ATOM 1448 C C . ILE A 1 183 ? -25.703 6.342 0.646 1.00 90.56 183 ILE A C 1
ATOM 1450 O O . ILE A 1 183 ? -26.164 5.221 0.435 1.00 90.56 183 ILE A O 1
ATOM 1454 N N . ASN A 1 184 ? -26.396 7.453 0.404 1.00 88.31 184 ASN A N 1
ATOM 1455 C CA . ASN A 1 184 ? -27.714 7.464 -0.218 1.00 88.31 184 ASN A CA 1
ATOM 1456 C C . ASN A 1 184 ? -27.724 8.437 -1.405 1.00 88.31 184 ASN A C 1
ATOM 1458 O O . ASN A 1 184 ? -27.927 9.635 -1.225 1.00 88.31 184 ASN A O 1
ATOM 1462 N N . ARG A 1 185 ? -27.491 7.907 -2.617 1.00 87.69 185 ARG A N 1
ATOM 1463 C CA . ARG A 1 185 ? -27.486 8.660 -3.892 1.00 87.69 185 ARG A CA 1
ATOM 1464 C C . ARG A 1 185 ? -26.579 9.901 -3.887 1.00 87.69 185 ARG A C 1
ATOM 1466 O O . ARG A 1 185 ? -26.957 10.964 -4.370 1.00 87.69 185 ARG A O 1
ATOM 1473 N N . GLU A 1 186 ? -25.375 9.763 -3.345 1.00 90.50 186 GLU A N 1
ATOM 1474 C CA . GLU A 1 186 ? -24.400 10.855 -3.312 1.00 90.50 186 GLU A CA 1
ATOM 1475 C C . GLU A 1 186 ? -23.542 10.888 -4.582 1.00 90.50 186 GLU A C 1
ATOM 1477 O O . GLU A 1 186 ? -23.299 9.862 -5.224 1.00 90.50 186 GLU A O 1
ATOM 1482 N N . LYS A 1 187 ? -23.047 12.078 -4.935 1.00 91.25 187 LYS A N 1
ATOM 1483 C CA . LYS A 1 187 ? -22.005 12.224 -5.952 1.00 91.25 187 LYS A CA 1
ATOM 1484 C C . LYS A 1 187 ? -20.680 11.741 -5.375 1.00 91.25 187 LYS A C 1
ATOM 1486 O O . LYS A 1 187 ? -20.250 12.214 -4.323 1.00 91.25 187 LYS A O 1
ATOM 1491 N N . ILE A 1 188 ? -20.034 10.826 -6.088 1.00 89.69 188 ILE A N 1
ATOM 1492 C CA . ILE A 1 188 ? -18.713 10.306 -5.737 1.00 89.69 188 ILE A CA 1
ATOM 1493 C C . ILE A 1 188 ? -17.664 10.842 -6.705 1.00 89.69 188 ILE A C 1
ATOM 1495 O O . ILE A 1 188 ? -17.925 10.996 -7.900 1.00 89.69 188 ILE A O 1
ATOM 1499 N N . SER A 1 189 ? -16.468 11.109 -6.192 1.00 86.38 189 SER A N 1
ATOM 1500 C CA . SER A 1 189 ? -15.330 11.464 -7.031 1.00 86.38 189 SER A CA 1
ATOM 1501 C C . SER A 1 189 ? -14.851 10.245 -7.814 1.00 86.38 189 SER A C 1
ATOM 1503 O O . SER A 1 189 ? -14.745 9.140 -7.276 1.00 86.38 189 SER A O 1
ATOM 1505 N N . VAL A 1 190 ? -14.571 10.449 -9.099 1.00 85.56 190 VAL A N 1
ATOM 1506 C CA . VAL A 1 190 ? -14.097 9.408 -10.011 1.00 85.56 190 VAL A CA 1
ATOM 1507 C C . VAL A 1 190 ? -12.892 9.912 -10.783 1.00 85.56 190 VAL A C 1
ATOM 1509 O O . VAL A 1 190 ? -12.807 11.088 -11.135 1.00 85.56 190 VAL A O 1
ATOM 1512 N N . TYR A 1 191 ? -11.969 9.003 -11.080 1.00 83.06 191 TYR A N 1
ATOM 1513 C CA . TYR A 1 191 ? -10.862 9.279 -11.980 1.00 83.06 191 TYR A CA 1
ATOM 1514 C C . TYR A 1 191 ? -11.164 8.655 -13.352 1.00 83.06 191 TYR A C 1
ATOM 1516 O O . TYR A 1 191 ? -11.255 7.430 -13.438 1.00 83.06 191 TYR A O 1
ATOM 1524 N N . PRO A 1 192 ? -11.366 9.456 -14.414 1.00 82.50 192 PRO A N 1
ATOM 1525 C CA . PRO A 1 192 ? -11.923 8.960 -15.676 1.00 82.50 192 PRO A CA 1
ATOM 1526 C C . PRO A 1 192 ? -10.922 8.182 -16.540 1.00 82.50 192 PRO A C 1
ATOM 1528 O O . PRO A 1 192 ? -11.329 7.425 -17.417 1.00 82.50 192 PRO A O 1
ATOM 1531 N N . PHE A 1 193 ? -9.615 8.367 -16.335 1.00 87.00 193 PHE A N 1
ATOM 1532 C CA . PHE A 1 193 ? -8.601 7.704 -17.149 1.00 87.00 193 PHE A CA 1
ATOM 1533 C C . PHE A 1 193 ? -8.291 6.305 -16.606 1.00 87.00 193 PHE A C 1
ATOM 1535 O O . PHE A 1 193 ? -7.680 6.156 -15.548 1.00 87.00 193 PHE A O 1
ATOM 1542 N N . GLU A 1 194 ? -8.676 5.275 -17.360 1.00 84.81 194 GLU A N 1
ATOM 1543 C CA . GLU A 1 194 ? -8.428 3.877 -16.989 1.00 84.81 194 GLU A CA 1
ATOM 1544 C C . GLU A 1 194 ? -7.087 3.336 -17.500 1.00 84.81 194 GLU A C 1
ATOM 1546 O O . GLU A 1 194 ? -6.599 2.340 -16.973 1.00 84.81 194 GLU A O 1
ATOM 1551 N N . GLY A 1 195 ? -6.476 3.985 -18.495 1.00 89.88 195 GLY A N 1
ATOM 1552 C CA . GLY A 1 195 ? -5.273 3.480 -19.150 1.00 89.88 195 GLY A CA 1
ATOM 1553 C C . GLY A 1 195 ? -5.517 2.258 -20.040 1.00 89.88 195 GLY A C 1
ATOM 1554 O O . GLY A 1 195 ? -6.648 1.821 -20.247 1.00 89.88 195 GLY A O 1
ATOM 1555 N N . MET A 1 196 ? -4.432 1.699 -20.574 1.00 92.06 196 MET A N 1
ATOM 1556 C CA . MET A 1 196 ? -4.476 0.477 -21.388 1.00 92.06 196 MET A CA 1
ATOM 1557 C C . MET A 1 196 ? -4.418 -0.770 -20.507 1.00 92.06 196 MET A C 1
ATOM 1559 O O . MET A 1 196 ? -3.764 -0.769 -19.468 1.00 92.06 196 MET A O 1
ATOM 1563 N N . LYS A 1 197 ? -5.048 -1.869 -20.918 1.00 93.69 197 LYS A N 1
ATOM 1564 C CA . LYS A 1 197 ? -4.891 -3.147 -20.215 1.00 93.69 197 LYS A CA 1
ATOM 1565 C C . LYS A 1 197 ? -3.430 -3.603 -20.291 1.00 93.69 197 LYS A C 1
ATOM 1567 O O . LYS A 1 197 ? -2.842 -3.584 -21.366 1.00 93.69 197 LYS A O 1
ATOM 1572 N N . TYR A 1 198 ? -2.864 -4.029 -19.161 1.00 92.69 198 TYR A N 1
ATOM 1573 C CA . TYR A 1 198 ? -1.538 -4.642 -19.154 1.00 92.69 198 TYR A CA 1
ATOM 1574 C C . TYR A 1 198 ? -1.539 -5.982 -19.895 1.00 92.69 198 TYR A C 1
ATOM 1576 O O . TYR A 1 198 ? -2.374 -6.852 -19.626 1.00 92.69 198 TYR A O 1
ATOM 1584 N N . GLU A 1 199 ? -0.561 -6.140 -20.777 1.00 91.19 199 GLU A N 1
ATOM 1585 C CA . GLU A 1 199 ? -0.223 -7.385 -21.451 1.00 91.19 199 GLU A CA 1
ATOM 1586 C C . GLU A 1 199 ? 1.271 -7.617 -21.256 1.00 91.19 199 GLU A C 1
ATOM 1588 O O . GLU A 1 199 ? 2.071 -6.692 -21.415 1.00 91.19 199 GLU A O 1
ATOM 1593 N N . GLU A 1 200 ? 1.636 -8.829 -20.846 1.00 89.50 200 GLU A N 1
ATOM 1594 C CA . GLU A 1 200 ? 3.033 -9.170 -20.606 1.00 89.50 200 GLU A CA 1
ATOM 1595 C C . GLU A 1 200 ? 3.799 -9.119 -21.936 1.00 89.50 200 GLU A C 1
ATOM 1597 O O . GLU A 1 200 ? 3.431 -9.827 -22.881 1.00 89.50 200 GLU A O 1
ATOM 1602 N N . PRO A 1 201 ? 4.837 -8.272 -22.061 1.00 91.44 201 PRO A N 1
ATOM 1603 C CA . PRO A 1 201 ? 5.579 -8.188 -23.305 1.00 91.44 201 PRO A CA 1
ATOM 1604 C C . PRO A 1 201 ? 6.376 -9.473 -23.551 1.00 91.44 201 PRO A C 1
ATOM 1606 O O . PRO A 1 201 ? 6.910 -10.081 -22.627 1.00 91.44 201 PRO A O 1
ATOM 1609 N N . SER A 1 202 ? 6.516 -9.861 -24.819 1.00 94.12 202 SER A N 1
ATOM 1610 C CA . SER A 1 202 ? 7.364 -10.997 -25.206 1.00 94.12 202 SER A CA 1
ATOM 1611 C C . SER A 1 202 ? 8.844 -10.755 -24.876 1.00 94.12 202 SER A C 1
ATOM 1613 O O . SER A 1 202 ? 9.295 -9.615 -24.778 1.00 94.12 202 SER A O 1
ATOM 1615 N N . ASP A 1 203 ? 9.648 -11.810 -24.853 1.00 94.75 203 ASP A N 1
ATOM 1616 C CA . ASP A 1 203 ? 11.109 -11.744 -24.729 1.00 94.75 203 ASP A CA 1
ATOM 1617 C C . ASP A 1 203 ? 11.836 -11.407 -26.049 1.00 94.75 203 ASP A C 1
ATOM 1619 O O . ASP A 1 203 ? 13.071 -11.427 -26.111 1.00 94.75 203 ASP A O 1
ATOM 1623 N N . LYS A 1 204 ? 11.081 -11.054 -27.100 1.00 96.88 204 LYS A N 1
ATOM 1624 C CA . LYS A 1 204 ? 11.593 -10.665 -28.417 1.00 96.88 204 LYS A CA 1
ATOM 1625 C C . LYS A 1 204 ? 12.672 -9.588 -28.295 1.00 96.88 204 LYS A C 1
ATOM 1627 O O . LYS A 1 204 ? 12.450 -8.527 -27.709 1.00 96.88 204 LYS A O 1
ATOM 1632 N N . ILE A 1 205 ? 13.819 -9.838 -28.922 1.00 96.50 205 ILE A N 1
ATOM 1633 C CA . ILE A 1 205 ? 14.907 -8.864 -29.037 1.00 96.50 205 ILE A CA 1
ATOM 1634 C C . ILE A 1 205 ? 14.489 -7.770 -30.026 1.00 96.50 205 ILE A C 1
ATOM 1636 O O . ILE A 1 205 ? 14.186 -8.050 -31.184 1.00 96.50 205 ILE A O 1
ATOM 1640 N N . LEU A 1 206 ? 14.479 -6.526 -29.554 1.00 94.75 206 LEU A N 1
ATOM 1641 C CA . LEU A 1 206 ? 14.262 -5.323 -30.356 1.00 94.75 206 LEU A CA 1
ATOM 1642 C C . LEU A 1 206 ? 15.569 -4.803 -30.943 1.00 94.75 206 LEU A C 1
ATOM 1644 O O . LEU A 1 206 ? 15.611 -4.414 -32.104 1.00 94.75 206 LEU A O 1
ATOM 1648 N N . ILE A 1 207 ? 16.629 -4.793 -30.130 1.00 94.25 207 ILE A N 1
ATOM 1649 C CA . ILE A 1 207 ? 17.952 -4.314 -30.529 1.00 94.25 207 ILE A CA 1
ATOM 1650 C C . ILE A 1 207 ? 18.992 -5.337 -30.085 1.00 94.25 207 ILE A C 1
ATOM 1652 O O . ILE A 1 207 ? 19.240 -5.524 -28.892 1.00 94.25 207 ILE A O 1
ATOM 1656 N N . SER A 1 208 ? 19.608 -5.998 -31.062 1.00 95.25 208 SER A N 1
ATOM 1657 C CA . SER A 1 208 ? 20.763 -6.867 -30.843 1.00 95.25 208 SER A CA 1
ATOM 1658 C C . SER A 1 208 ? 22.077 -6.093 -30.973 1.00 95.25 208 SER A C 1
ATOM 1660 O O . SER A 1 208 ? 22.139 -5.013 -31.564 1.00 95.25 208 SER A O 1
ATOM 1662 N N . GLU A 1 209 ? 23.164 -6.668 -30.461 1.00 94.06 209 GLU A N 1
ATOM 1663 C CA . GLU A 1 209 ? 24.509 -6.114 -30.656 1.00 94.06 209 GLU A CA 1
ATOM 1664 C C . GLU A 1 209 ? 24.901 -6.067 -32.139 1.00 94.06 209 GLU A C 1
ATOM 1666 O O . GLU A 1 209 ? 25.517 -5.102 -32.582 1.00 94.06 209 GLU A O 1
ATOM 1671 N N . GLU A 1 210 ? 24.476 -7.055 -32.933 1.00 92.38 210 GLU A N 1
ATOM 1672 C CA . GLU A 1 210 ? 24.686 -7.063 -34.383 1.00 92.38 210 GLU A CA 1
ATOM 1673 C C . GLU A 1 210 ? 23.953 -5.897 -35.064 1.00 92.38 210 GLU A C 1
ATOM 1675 O O . GLU A 1 210 ? 24.516 -5.220 -35.925 1.00 92.38 210 GLU A O 1
ATOM 1680 N N . ASN A 1 211 ? 22.708 -5.624 -34.657 1.00 92.31 211 ASN A N 1
ATOM 1681 C CA . ASN A 1 211 ? 21.940 -4.483 -35.157 1.00 92.31 211 ASN A CA 1
ATOM 1682 C C . ASN A 1 211 ? 22.616 -3.156 -34.789 1.00 92.31 211 ASN A C 1
ATOM 1684 O O . ASN A 1 211 ? 22.715 -2.277 -35.645 1.00 92.31 211 ASN A O 1
ATOM 1688 N N . LEU A 1 212 ? 23.142 -3.020 -33.565 1.00 92.00 212 LEU A N 1
ATOM 1689 C CA . LEU A 1 212 ? 23.926 -1.843 -33.181 1.00 92.00 212 LEU A CA 1
ATOM 1690 C C . LEU A 1 212 ? 25.205 -1.717 -34.004 1.00 92.00 212 LEU A C 1
ATOM 1692 O O . LEU A 1 212 ? 25.519 -0.623 -34.460 1.00 92.00 212 LEU A O 1
ATOM 1696 N N . ARG A 1 213 ? 25.931 -2.817 -34.228 1.00 90.56 213 ARG A N 1
ATOM 1697 C CA . ARG A 1 213 ? 27.192 -2.803 -34.980 1.00 90.56 213 ARG A CA 1
ATOM 1698 C C . ARG A 1 213 ? 26.999 -2.321 -36.412 1.00 90.56 213 ARG A C 1
ATOM 1700 O O . ARG A 1 213 ? 27.810 -1.541 -36.895 1.00 90.56 213 ARG A O 1
ATOM 1707 N N . LYS A 1 214 ? 25.912 -2.745 -37.066 1.00 91.00 214 LYS A N 1
ATOM 1708 C CA . LYS A 1 214 ? 25.554 -2.307 -38.427 1.00 91.00 214 LYS A CA 1
ATOM 1709 C C . LYS A 1 214 ? 25.242 -0.809 -38.514 1.00 91.00 214 LYS A C 1
ATOM 1711 O O . LYS A 1 214 ? 25.474 -0.216 -39.559 1.00 91.00 214 LYS A O 1
ATOM 1716 N N . ASN A 1 215 ? 24.742 -0.207 -37.434 1.00 89.38 215 ASN A N 1
ATOM 1717 C CA . ASN A 1 215 ? 24.298 1.190 -37.405 1.00 89.38 215 ASN A CA 1
ATOM 1718 C C . ASN A 1 215 ? 25.251 2.127 -36.642 1.00 89.38 215 ASN A C 1
ATOM 1720 O O . ASN A 1 215 ? 24.957 3.312 -36.504 1.00 89.38 215 ASN A O 1
ATOM 1724 N N . TYR A 1 216 ? 26.378 1.628 -36.122 1.00 89.56 216 TYR A N 1
ATOM 1725 C CA . TYR A 1 216 ? 27.311 2.444 -35.351 1.00 89.56 216 TYR A CA 1
ATOM 1726 C C . TYR A 1 216 ? 28.166 3.314 -36.290 1.00 89.56 216 TYR A C 1
ATOM 1728 O O . TYR A 1 216 ? 28.957 2.781 -37.067 1.00 89.56 216 TYR A O 1
ATOM 1736 N N . PRO A 1 217 ? 28.054 4.654 -36.232 1.00 86.31 217 PRO A N 1
ATOM 1737 C CA . PRO A 1 217 ? 28.610 5.531 -37.264 1.00 86.31 217 PRO A CA 1
ATOM 1738 C C . PRO A 1 217 ? 30.124 5.766 -37.141 1.00 86.31 217 PRO A C 1
ATOM 1740 O O . PRO A 1 217 ? 30.739 6.309 -38.057 1.00 86.31 217 PRO A O 1
ATOM 1743 N N . LYS A 1 218 ? 30.741 5.416 -36.003 1.00 84.44 218 LYS A N 1
ATOM 1744 C CA . LYS A 1 218 ? 32.141 5.750 -35.692 1.00 84.44 218 LYS A CA 1
ATOM 1745 C C . LYS A 1 218 ? 33.061 4.538 -35.853 1.00 84.44 218 LYS A C 1
ATOM 1747 O O . LYS A 1 218 ? 32.685 3.414 -35.542 1.00 84.44 218 LYS A O 1
ATOM 1752 N N . LYS A 1 219 ? 34.302 4.776 -36.284 1.00 77.69 219 LYS A N 1
ATOM 1753 C CA . LYS A 1 219 ? 35.379 3.770 -36.294 1.00 77.69 219 LYS A CA 1
ATOM 1754 C C . LYS A 1 219 ? 36.182 3.835 -34.984 1.00 77.69 219 LYS A C 1
ATOM 1756 O O . LYS A 1 219 ? 36.286 4.904 -34.386 1.00 77.69 219 LYS A O 1
ATOM 1761 N N . GLY A 1 220 ? 36.766 2.711 -34.561 1.00 76.88 220 GLY A N 1
ATOM 1762 C CA . GLY A 1 220 ? 37.616 2.603 -33.362 1.00 76.88 220 GLY A CA 1
ATOM 1763 C C . GLY A 1 220 ? 36.916 1.999 -32.134 1.00 76.88 220 GLY A C 1
ATOM 1764 O O . GLY A 1 220 ? 35.776 1.554 -32.223 1.00 76.88 220 GLY A O 1
ATOM 1765 N N . HIS A 1 221 ? 37.592 2.022 -30.978 1.00 82.69 221 HIS A N 1
ATOM 1766 C CA . HIS A 1 221 ? 37.197 1.309 -29.744 1.00 82.69 221 HIS A CA 1
ATOM 1767 C C . HIS A 1 221 ? 35.937 1.835 -29.025 1.00 82.69 221 HIS A C 1
ATOM 1769 O O . HIS A 1 221 ? 35.576 1.367 -27.942 1.00 82.69 221 HIS A O 1
ATOM 1775 N N . GLY A 1 222 ? 35.288 2.865 -29.574 1.00 86.94 222 GLY A N 1
ATOM 1776 C CA . GLY A 1 222 ? 34.097 3.467 -28.976 1.00 86.94 222 GLY A CA 1
ATOM 1777 C C . GLY A 1 222 ? 32.892 2.524 -28.977 1.00 86.94 222 GLY A C 1
ATOM 1778 O O . GLY A 1 222 ? 32.049 2.619 -28.083 1.00 86.94 222 GLY A O 1
ATOM 1779 N N . PHE A 1 223 ? 32.826 1.599 -29.942 1.00 90.25 223 PHE A N 1
ATOM 1780 C CA . PHE A 1 223 ? 31.759 0.605 -30.009 1.00 90.25 223 PHE A CA 1
ATOM 1781 C C . PHE A 1 223 ? 31.837 -0.356 -28.822 1.00 90.25 223 PHE A C 1
ATOM 1783 O O . PHE A 1 223 ? 30.855 -0.504 -28.101 1.00 90.25 223 PHE A O 1
ATOM 1790 N N . GLU A 1 224 ? 33.011 -0.938 -28.563 1.00 91.19 224 GLU A N 1
ATOM 1791 C CA . GLU A 1 224 ? 33.227 -1.888 -27.469 1.00 91.19 224 GLU A CA 1
ATOM 1792 C C . GLU A 1 224 ? 32.992 -1.237 -26.101 1.00 91.19 224 GLU A C 1
ATOM 1794 O O . GLU A 1 224 ? 32.403 -1.845 -25.209 1.00 91.19 224 GLU A O 1
ATOM 1799 N N . GLN A 1 225 ? 33.400 0.025 -25.931 1.00 90.62 225 GLN A N 1
ATOM 1800 C CA . GLN A 1 225 ? 33.143 0.770 -24.695 1.00 90.62 225 GLN A CA 1
ATOM 1801 C C . GLN A 1 225 ? 31.646 1.023 -24.475 1.00 90.62 225 GLN A C 1
ATOM 1803 O O . GLN A 1 225 ? 31.150 0.884 -23.355 1.00 90.62 225 GLN A O 1
ATOM 1808 N N . MET A 1 226 ? 30.916 1.386 -25.534 1.00 92.88 226 MET A N 1
ATOM 1809 C CA . MET A 1 226 ? 29.471 1.607 -25.477 1.00 92.88 226 MET A CA 1
ATOM 1810 C C . MET A 1 226 ? 28.722 0.302 -25.190 1.00 92.88 226 MET A C 1
ATOM 1812 O O . MET A 1 226 ? 27.895 0.272 -24.280 1.00 92.88 226 MET A O 1
ATOM 1816 N N . THR A 1 227 ? 29.000 -0.778 -25.927 1.00 93.75 227 THR A N 1
ATOM 1817 C CA . THR A 1 227 ? 28.305 -2.059 -25.734 1.00 93.75 227 THR A CA 1
ATOM 1818 C C . THR A 1 227 ? 28.593 -2.654 -24.366 1.00 93.75 227 THR A C 1
ATOM 1820 O O . THR A 1 227 ? 27.671 -3.177 -23.743 1.00 93.75 227 THR A O 1
ATOM 1823 N N . LYS A 1 228 ? 29.821 -2.510 -23.850 1.00 94.56 228 LYS A N 1
ATOM 1824 C CA . LYS A 1 228 ? 30.157 -2.886 -22.474 1.00 94.56 228 LYS A CA 1
ATOM 1825 C C . LYS A 1 228 ? 29.260 -2.164 -21.467 1.00 94.56 228 LYS A C 1
ATOM 1827 O O . LYS A 1 228 ? 28.600 -2.830 -20.676 1.00 94.56 228 LYS A O 1
ATOM 1832 N N . LYS A 1 229 ? 29.149 -0.833 -21.553 1.00 95.25 229 LYS A N 1
ATOM 1833 C CA . LYS A 1 229 ? 28.275 -0.050 -20.661 1.00 95.25 229 LYS A CA 1
ATOM 1834 C C . LYS A 1 229 ? 26.802 -0.435 -20.790 1.00 95.25 229 LYS A C 1
ATOM 1836 O O . LYS A 1 229 ? 26.119 -0.557 -19.783 1.00 95.25 229 LYS A O 1
ATOM 1841 N N . LEU A 1 230 ? 26.305 -0.649 -22.012 1.00 94.56 230 LEU A N 1
ATOM 1842 C CA . LEU A 1 230 ? 24.913 -1.061 -22.237 1.00 94.56 230 LEU A CA 1
ATOM 1843 C C . LEU A 1 230 ? 24.612 -2.448 -21.651 1.00 94.56 230 LEU A C 1
ATOM 1845 O O . LEU A 1 230 ? 23.514 -2.662 -21.143 1.00 94.56 230 LEU A O 1
ATOM 1849 N N . LYS A 1 231 ? 25.577 -3.375 -21.688 1.00 95.12 231 LYS A N 1
ATOM 1850 C CA . LYS A 1 231 ? 25.473 -4.686 -21.029 1.00 95.12 231 LYS A CA 1
ATOM 1851 C C . LYS A 1 231 ? 25.507 -4.554 -19.504 1.00 95.12 231 LYS A C 1
ATOM 1853 O O . LYS A 1 231 ? 24.698 -5.187 -18.838 1.00 95.12 231 LYS A O 1
ATOM 1858 N N . GLU A 1 232 ? 26.377 -3.699 -18.960 1.00 96.56 232 GLU A N 1
ATOM 1859 C CA . GLU A 1 232 ? 26.467 -3.428 -17.512 1.00 96.56 232 GLU A CA 1
ATOM 1860 C C . GLU A 1 232 ? 25.143 -2.918 -16.926 1.00 96.56 232 GLU A C 1
ATOM 1862 O O . GLU A 1 232 ? 24.781 -3.282 -15.811 1.00 96.56 232 GLU A O 1
ATOM 1867 N N . ILE A 1 233 ? 24.395 -2.114 -17.687 1.00 94.44 233 ILE A N 1
ATOM 1868 C CA . ILE A 1 233 ? 23.077 -1.610 -17.275 1.00 94.44 233 ILE A CA 1
ATOM 1869 C C . ILE A 1 233 ? 21.911 -2.452 -17.798 1.00 94.44 233 ILE A C 1
ATOM 1871 O O . ILE A 1 233 ? 20.774 -1.988 -17.741 1.00 94.44 233 ILE A O 1
ATOM 1875 N N . ASP A 1 234 ? 22.152 -3.664 -18.306 1.00 93.69 234 ASP A N 1
ATOM 1876 C CA . ASP A 1 234 ? 21.117 -4.580 -18.806 1.00 93.69 234 ASP A CA 1
ATOM 1877 C C . ASP A 1 234 ? 20.162 -3.903 -19.817 1.00 93.69 234 ASP A C 1
ATOM 1879 O O . ASP A 1 234 ? 18.943 -3.854 -19.647 1.00 93.69 234 ASP A O 1
ATOM 1883 N N . LEU A 1 235 ? 20.746 -3.271 -20.840 1.00 94.62 235 LEU A N 1
ATOM 1884 C CA . LEU A 1 235 ? 20.053 -2.691 -21.999 1.00 94.62 235 LEU A CA 1
ATOM 1885 C C . LEU A 1 235 ? 20.434 -3.365 -23.324 1.00 94.62 235 LEU A C 1
ATOM 1887 O O . LEU A 1 235 ? 19.869 -3.020 -24.360 1.00 94.62 235 LEU A O 1
ATOM 1891 N N . LEU A 1 236 ? 21.386 -4.303 -23.323 1.00 94.38 236 LEU A N 1
ATOM 1892 C CA . LEU A 1 236 ? 21.837 -5.000 -24.527 1.00 94.38 236 LEU A CA 1
ATOM 1893 C C . LEU A 1 236 ? 21.997 -6.512 -24.265 1.00 94.38 236 LEU A C 1
ATOM 1895 O O . LEU A 1 236 ? 22.827 -6.875 -23.433 1.00 94.38 236 LEU A O 1
ATOM 1899 N N . PRO A 1 237 ? 21.277 -7.396 -24.991 1.00 94.81 237 PRO A N 1
ATOM 1900 C CA . PRO A 1 237 ? 20.256 -7.087 -25.999 1.00 94.81 237 PRO A CA 1
ATOM 1901 C C . PRO A 1 237 ? 19.024 -6.400 -25.390 1.00 94.81 237 PRO A C 1
ATOM 1903 O O . PRO A 1 237 ? 18.539 -6.809 -24.336 1.00 94.81 237 PRO A O 1
ATOM 1906 N N . LEU A 1 238 ? 18.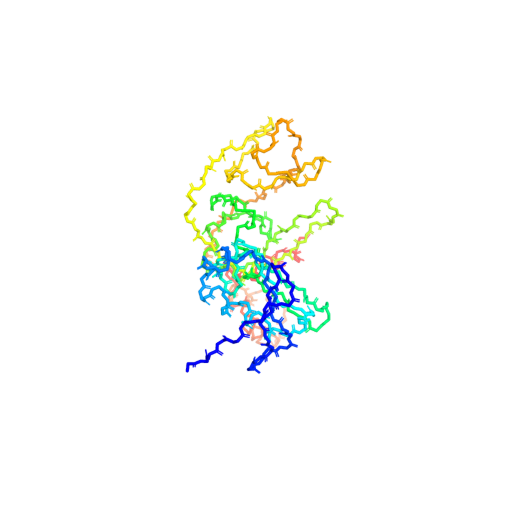483 -5.383 -26.070 1.00 95.75 238 LEU A N 1
ATOM 1907 C CA . LEU A 1 238 ? 17.237 -4.748 -25.638 1.00 95.75 238 LEU A CA 1
ATOM 1908 C C . LEU A 1 238 ? 16.072 -5.647 -26.043 1.00 95.75 238 LEU A C 1
ATOM 1910 O O . LEU A 1 238 ? 15.814 -5.825 -27.235 1.00 95.75 238 LEU A O 1
ATOM 1914 N N . LYS A 1 239 ? 15.370 -6.206 -25.060 1.00 96.12 239 LYS A N 1
ATOM 1915 C CA . LYS A 1 239 ? 14.173 -7.034 -25.259 1.00 96.12 239 LYS A CA 1
ATOM 1916 C C . LYS A 1 239 ? 12.895 -6.226 -25.039 1.00 96.12 239 LYS A C 1
ATOM 1918 O O . LYS A 1 239 ? 12.907 -5.242 -24.302 1.00 96.12 239 LYS A O 1
ATOM 1923 N N . MET A 1 240 ? 11.787 -6.664 -25.636 1.00 94.06 240 MET A N 1
ATOM 1924 C CA . MET A 1 240 ? 10.476 -6.020 -25.481 1.00 94.06 240 MET A CA 1
ATOM 1925 C C . MET A 1 240 ? 9.974 -6.050 -24.022 1.00 94.06 240 MET A C 1
ATOM 1927 O O . MET A 1 240 ? 9.294 -5.128 -23.586 1.00 94.06 240 MET A O 1
ATOM 1931 N N . ASN A 1 241 ? 10.355 -7.062 -23.241 1.00 92.81 241 ASN A N 1
ATOM 1932 C CA . ASN A 1 241 ? 10.035 -7.174 -21.814 1.00 92.81 241 ASN A CA 1
ATOM 1933 C C . ASN A 1 241 ? 11.058 -6.519 -20.871 1.00 92.81 241 ASN A C 1
ATOM 1935 O O . ASN A 1 241 ? 10.981 -6.708 -19.658 1.00 92.81 241 ASN A O 1
ATOM 1939 N N . ASN A 1 242 ? 12.021 -5.753 -21.391 1.00 93.12 242 ASN A N 1
ATOM 1940 C CA . ASN A 1 242 ? 13.001 -5.076 -20.548 1.00 93.12 242 ASN A CA 1
ATOM 1941 C C . ASN A 1 242 ? 12.321 -3.977 -19.708 1.00 93.12 242 ASN A C 1
ATOM 1943 O O . ASN A 1 242 ? 11.661 -3.088 -20.247 1.00 93.12 242 ASN A O 1
ATOM 1947 N N . SER A 1 243 ? 12.529 -3.993 -18.389 1.00 89.06 243 SER A N 1
ATOM 1948 C CA . SER A 1 243 ? 11.920 -3.039 -17.446 1.00 89.06 243 SER A CA 1
ATOM 1949 C C . SER A 1 243 ? 12.307 -1.578 -17.698 1.00 89.06 243 SER A C 1
ATOM 1951 O O . SER A 1 243 ? 11.601 -0.667 -17.267 1.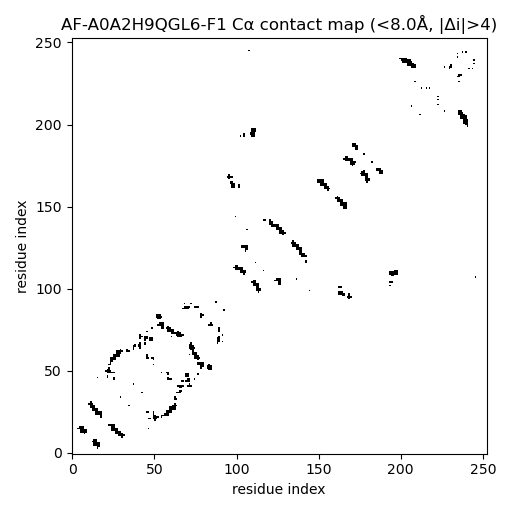00 89.06 243 SER A O 1
ATOM 1953 N N . LYS A 1 244 ? 13.406 -1.335 -18.424 1.00 91.56 244 LYS A N 1
ATOM 1954 C CA . LYS A 1 244 ? 13.884 0.005 -18.782 1.00 91.56 244 LYS A CA 1
ATOM 1955 C C . LYS A 1 244 ? 13.255 0.543 -20.073 1.00 91.56 244 LYS A C 1
ATOM 1957 O O . LYS A 1 244 ? 13.326 1.746 -20.324 1.00 91.56 244 LYS A O 1
ATOM 1962 N N . LEU A 1 245 ? 12.612 -0.312 -20.876 1.00 92.19 245 LEU A N 1
ATOM 1963 C CA . LEU A 1 245 ? 12.026 0.061 -22.167 1.00 92.19 245 LEU A CA 1
ATOM 1964 C C . LEU A 1 245 ? 10.977 1.188 -22.067 1.00 92.19 245 LEU A C 1
ATOM 1966 O O . LEU A 1 245 ? 11.064 2.118 -22.870 1.00 92.19 245 LEU A O 1
ATOM 1970 N N . PRO A 1 246 ? 10.042 1.202 -21.091 1.00 90.62 246 PRO A N 1
ATOM 1971 C CA . PRO A 1 246 ? 9.072 2.293 -20.969 1.00 90.62 246 PRO A CA 1
ATOM 1972 C C . PRO A 1 246 ? 9.720 3.668 -20.774 1.00 90.62 246 PRO A C 1
ATOM 1974 O O . PRO A 1 246 ? 9.201 4.670 -21.263 1.00 90.62 246 PRO A O 1
ATOM 1977 N N . TYR A 1 247 ? 10.863 3.731 -20.084 1.00 91.25 247 TYR A N 1
ATOM 1978 C CA . TYR A 1 247 ? 11.602 4.980 -19.899 1.00 91.25 247 TYR A CA 1
ATOM 1979 C C . TYR A 1 247 ? 12.276 5.428 -21.196 1.00 91.25 247 TYR A C 1
ATOM 1981 O O . TYR A 1 247 ? 12.224 6.609 -21.520 1.00 91.25 247 TYR A O 1
ATOM 1989 N N . LEU A 1 248 ? 12.853 4.497 -21.963 1.00 92.00 248 LEU A N 1
ATOM 1990 C CA . LEU A 1 248 ? 13.448 4.806 -23.266 1.00 92.00 248 LEU A CA 1
ATOM 1991 C C . LEU A 1 248 ? 12.406 5.346 -24.250 1.00 92.00 248 LEU A C 1
ATOM 1993 O O . LEU A 1 248 ? 12.655 6.359 -24.892 1.00 92.00 248 LEU A O 1
ATOM 1997 N N . ILE A 1 249 ? 11.223 4.726 -24.316 1.00 89.75 249 ILE A N 1
ATOM 1998 C CA . ILE A 1 249 ? 10.127 5.192 -25.180 1.00 89.75 249 ILE A CA 1
ATOM 1999 C C . ILE A 1 249 ? 9.717 6.622 -24.807 1.00 89.75 249 ILE A C 1
ATOM 2001 O O . ILE A 1 249 ? 9.557 7.459 -25.689 1.00 89.75 249 ILE A O 1
ATOM 2005 N N . LYS A 1 250 ? 9.609 6.929 -23.507 1.00 87.19 250 LYS A N 1
ATOM 2006 C CA . LYS A 1 250 ? 9.289 8.285 -23.027 1.00 87.19 250 LYS A CA 1
ATOM 2007 C C . LYS A 1 250 ? 10.349 9.336 -23.369 1.00 87.19 250 LYS A C 1
ATOM 2009 O O . LYS A 1 250 ? 10.010 10.507 -23.388 1.00 87.19 250 LYS A O 1
ATOM 2014 N N . LEU A 1 251 ? 11.607 8.949 -23.586 1.00 89.56 251 LEU A N 1
ATOM 2015 C CA . LEU 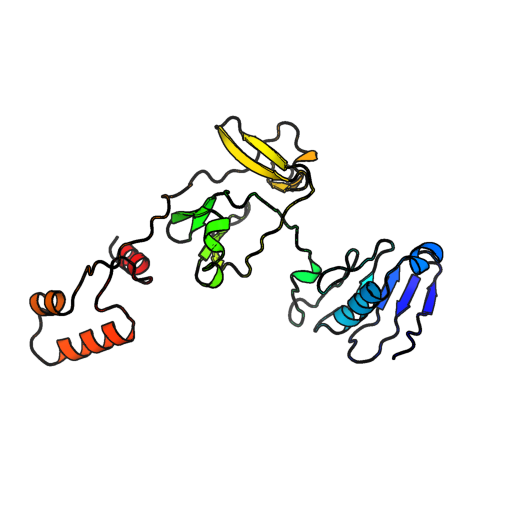A 1 251 ? 12.663 9.877 -24.014 1.00 89.56 251 LEU A CA 1
ATOM 2016 C C . LEU A 1 251 ? 12.619 10.170 -25.520 1.00 89.56 251 LEU A C 1
ATOM 2018 O O . LEU A 1 251 ? 13.236 11.134 -25.963 1.00 89.56 251 LEU A O 1
ATOM 2022 N N . MET A 1 252 ? 11.955 9.317 -26.302 1.00 85.19 252 MET A N 1
ATOM 2023 C CA . MET A 1 252 ? 11.865 9.434 -27.761 1.00 85.19 252 MET A CA 1
ATOM 2024 C C . MET A 1 252 ? 10.571 10.104 -28.242 1.00 85.19 252 MET A C 1
ATOM 2026 O O . MET A 1 252 ? 10.492 10.454 -29.419 1.00 85.19 252 MET A O 1
ATOM 2030 N N . ALA A 1 253 ? 9.571 10.221 -27.366 1.00 68.94 253 ALA A N 1
ATOM 2031 C CA . ALA A 1 253 ? 8.280 10.859 -27.622 1.00 68.94 253 ALA A CA 1
ATOM 2032 C C . ALA A 1 253 ? 8.295 12.323 -27.169 1.00 68.94 253 ALA A C 1
ATOM 2034 O O . ALA A 1 253 ? 7.685 13.149 -27.881 1.00 68.94 253 ALA A O 1
#

Foldseek 3Di:
DDDFDWDDPDAQWIWGPDDDQFPAIAIERAHPVLVVVEDPQQVVLQNQVRNFKQWPHYWYAYSPWYDFDSHTDRIDIDGDPPTGDDDPSRVHDPAQDFDQQDWFAFPLQAIDGNVVCVPPQQVTWTWDDDPVDDIDIGGRPDRDDDDDPADWDWDADPVGDITIGGQQRWFQFPVGTDGNVPDDPTDGDDDPRRGHYDDQFDQAQPAALVNCVVVPPDDDDVSVVVVVVCVVVVPHSPGRNDPCVSVVVVVVD